Protein AF-A0A2N0S3M3-F1 (afdb_monomer)

Foldseek 3Di:
DPPLVVCQVVVPQDQAAADEDDPVCQVVVLVSCVVRLVNQCNHAEYEYHYPDQPQPSLLVRQLSSVQSPLQHQEYEAEASGCVSCVVNLLVCVPGNCLARHQEYEYELHEQVPPPCVLSSLVSRPNHAEYAYYAYHHDLNRLVSVLPRPDDYAHAYDAYEDDQDLSVLVSLLSSLQVRQCRYQYYEDEADPYPPNVSVLVSLVSNLVRHQQHQYYAYEYEHLSCLVSVLVSLLSNQVRHQYYHYAYDDQVSLLVCLQPVLQSHHQEHAEYHYEGADDQVSVVNSCVSNVSHHYNYYHYHYDPPPDDPNSPCRPVSVVVVVVVVVVVVVVVDPDDDD

Mean predicted aligned error: 8.6 Å

Nearest PDB structures (foldseek):
  9dh3-assembly1_D  TM=5.834E-01  e=1.398E-03  Homo sapiens
  8x7w-assembly1_D  TM=5.627E-01  e=2.021E-02  Escherichia coli K-12
  4peq-assembly2_D  TM=5.943E-01  e=2.372E-02  Bos taurus
  4per-assembly1_A  TM=5.823E-01  e=2.937E-02  Gallus gallus
  3tsr-assembly1_E  TM=6.458E-01  e=1.053E+00  Mus musculus

Solvent-accessible surface area (backbone atoms only — not comparable to full-atom values): 17725 Å² total; per-residue (Å²): 131,58,72,66,56,53,40,59,76,66,66,56,89,47,45,69,47,78,46,74,45,56,78,95,47,48,67,64,48,50,54,55,43,74,75,43,46,74,65,39,33,56,23,27,33,41,33,48,40,35,80,61,81,72,67,73,70,48,46,61,48,45,36,54,52,56,64,40,20,43,50,22,30,33,42,37,44,27,50,62,27,38,83,37,36,50,64,40,57,65,51,41,91,79,46,70,30,36,71,41,31,23,35,43,36,40,33,50,35,58,32,79,80,51,87,59,65,64,58,40,59,71,64,28,78,45,34,50,37,37,30,40,34,53,28,46,78,28,62,70,52,54,52,49,60,65,67,52,85,73,84,56,31,46,33,31,42,28,39,57,78,74,85,48,68,70,46,55,57,51,48,44,55,42,34,69,74,34,13,70,46,21,33,30,43,30,43,57,45,44,79,54,98,52,50,70,59,53,49,52,42,49,51,43,42,61,73,32,33,75,47,32,26,32,44,38,41,36,46,63,35,69,86,47,51,62,57,51,49,53,40,43,50,72,35,27,90,48,33,34,32,43,33,44,34,32,85,40,57,72,54,23,40,57,44,28,59,53,46,26,72,42,54,32,62,48,28,61,30,41,35,41,33,26,31,71,52,66,72,32,48,54,41,18,54,64,45,26,67,76,36,48,64,74,37,77,45,81,44,78,56,77,8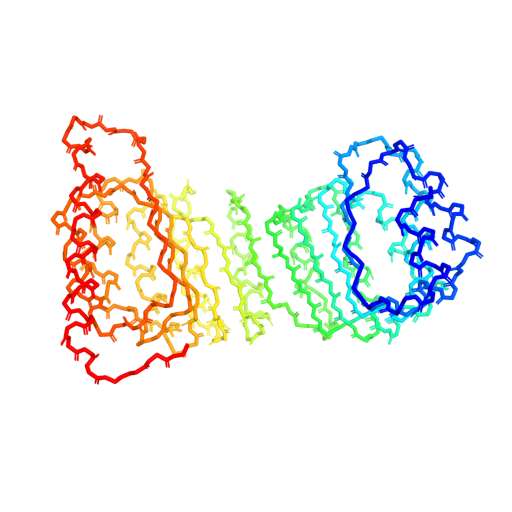1,85,73,63,84,83,58,71,63,40,61,65,53,50,53,52,49,52,51,50,53,52,52,54,49,55,70,71,46,82,78,81,91,134

InterPro domains:
  IPR032675 Leucine-rich repeat domain superfamily [G3DSA:3.80.10.10] (13-311)

pLDDT: mean 82.86, std 15.18, range [24.59, 98.56]

Sequence (336 aa):
MSLFKIFIENEVNIHTFDIQINFSYIDDMLELMLKNPDFFHNIRNLKLGCIDVLLSHAKNFAPQMINLCQNLKKISLTCNSFPIYQSSLLSIDYNHSSNTLNTIILYSLNFKVITNLDKLFKQLNVLESVHIIYCILSTDFVQKIINLIKPFKLKSIFLYRNNELQFIELLQLLLQKYGDYLENFGFEVGFSSFISEEQQLLESIIKYCKNIKFLDLTVFNSRIIYPLFNLTENLKQNLNHLSIKIFAIEFSSITLQNLGQLLPLKLEYLSLTLIIKYEDFEIFLKNSQNTYIKKLLINYTSEGQDEECRDTHDIILSYIKKIYYEKEKNQIFGYY

Organism: NCBI:txid588596

Radius of gyration: 23.39 Å; Cα contacts (8 Å, |Δi|>4): 584; chains: 1; bounding box: 61×49×62 Å

Secondary structure (DSSP, 8-state):
--HHHHHHHTT---SEEEEEE-GGGHHHHHHHHHH-HHHHHT--EEEEEESS--HHHHHHHHHHHHHH-TT--EEEEETTTHHHHHHHHHTGGG-GGGGT--EEEEES-BTTT---HHHHHHH-TT--EEEEEEEB--HHHHHHHHT--S--EEEEEEE-----HHHHHHHHHHHHHHGGG--EEEEEES-SS-HHHHHHHHHHHHHH-TT--EEEEEE--GGGHHHHHHHHHHHTTT--EEEEEE--HHHHHHHHHHHHHHS-SEESEEEEEE---HHHHHHHHHHTTT-EESSEEEEE--TT--GGGTTHHHHHHHHHHHHHHHHHHH--S---

Structure (mmCIF, N/CA/C/O backbone):
data_AF-A0A2N0S3M3-F1
#
_entry.id   AF-A0A2N0S3M3-F1
#
loop_
_atom_site.group_PDB
_atom_site.id
_atom_site.type_symbol
_atom_site.label_atom_id
_atom_site.label_alt_id
_atom_site.label_comp_id
_atom_site.label_asym_id
_atom_site.label_entity_id
_atom_site.label_seq_id
_atom_site.pdbx_PDB_ins_code
_atom_site.Cartn_x
_atom_site.Cartn_y
_atom_site.Cartn_z
_atom_site.occupancy
_atom_site.B_iso_or_equiv
_atom_site.auth_seq_id
_atom_site.auth_comp_id
_atom_site.auth_asym_id
_atom_site.auth_atom_id
_atom_site.pdbx_PDB_model_num
ATOM 1 N N . MET A 1 1 ? 5.932 -32.590 -22.890 1.00 52.31 1 MET A N 1
ATOM 2 C CA . MET A 1 1 ? 5.730 -31.254 -23.489 1.00 52.31 1 MET A CA 1
ATOM 3 C C . MET A 1 1 ? 5.644 -30.259 -22.342 1.00 52.31 1 MET A C 1
ATOM 5 O O . MET A 1 1 ? 4.849 -30.513 -21.445 1.00 52.31 1 MET A O 1
ATOM 9 N N . SER A 1 2 ? 6.471 -29.208 -22.292 1.00 73.81 2 SER A N 1
ATOM 10 C CA . SER A 1 2 ? 6.268 -28.158 -21.282 1.00 73.81 2 SER A CA 1
ATOM 11 C C . SER A 1 2 ? 4.940 -27.444 -21.563 1.00 73.81 2 SER A C 1
ATOM 13 O O . SER A 1 2 ? 4.539 -27.325 -22.721 1.00 73.81 2 SER A O 1
ATOM 15 N N . LEU A 1 3 ? 4.248 -26.977 -20.521 1.00 78.94 3 LEU A N 1
ATOM 16 C CA . LEU A 1 3 ? 2.986 -26.235 -20.659 1.00 78.94 3 LEU A CA 1
ATOM 17 C C . LEU A 1 3 ? 3.129 -25.032 -21.611 1.00 78.94 3 LEU A C 1
ATOM 19 O O . LEU A 1 3 ? 2.252 -24.764 -22.423 1.00 78.94 3 LEU A O 1
ATOM 23 N N . PHE A 1 4 ? 4.285 -24.368 -21.565 1.00 78.62 4 PHE A N 1
ATOM 24 C CA . PHE A 1 4 ? 4.652 -23.284 -22.473 1.00 78.62 4 PHE A CA 1
ATOM 25 C C . PHE A 1 4 ? 4.620 -23.683 -23.939 1.00 78.62 4 PHE A C 1
ATOM 27 O O . PHE A 1 4 ? 4.057 -22.969 -24.762 1.00 78.62 4 PHE A O 1
ATOM 34 N N . LYS A 1 5 ? 5.199 -24.840 -24.260 1.00 82.62 5 LYS A N 1
ATOM 35 C CA . LYS A 1 5 ? 5.232 -25.332 -25.630 1.00 82.62 5 LYS A CA 1
ATOM 36 C C . LYS A 1 5 ? 3.824 -25.637 -26.145 1.00 82.62 5 LYS A C 1
ATOM 38 O O . LYS A 1 5 ? 3.538 -25.312 -27.285 1.00 82.62 5 LYS A O 1
ATOM 43 N N . ILE A 1 6 ? 2.928 -26.133 -25.285 1.00 86.19 6 ILE A N 1
ATOM 44 C CA . ILE A 1 6 ? 1.508 -26.318 -25.628 1.00 86.19 6 ILE A CA 1
ATOM 45 C C . ILE A 1 6 ? 0.846 -24.970 -25.948 1.00 86.19 6 ILE A C 1
ATOM 47 O O . ILE A 1 6 ? 0.151 -24.867 -26.952 1.00 86.19 6 ILE A O 1
ATOM 51 N N . PHE A 1 7 ? 1.061 -23.925 -25.141 1.00 87.81 7 PHE A N 1
ATOM 52 C CA . PHE A 1 7 ? 0.476 -22.606 -25.423 1.00 87.81 7 PHE A CA 1
ATOM 53 C C . PHE A 1 7 ? 0.986 -21.990 -26.724 1.00 87.81 7 PHE A C 1
ATOM 55 O O . PHE A 1 7 ? 0.196 -21.404 -27.459 1.00 87.81 7 PHE A O 1
ATOM 62 N N . ILE A 1 8 ? 2.277 -22.156 -27.010 1.00 86.31 8 ILE A N 1
ATOM 63 C CA . ILE A 1 8 ? 2.897 -21.691 -28.251 1.00 86.31 8 ILE A CA 1
ATOM 64 C C . ILE A 1 8 ? 2.337 -22.467 -29.452 1.00 86.31 8 ILE A C 1
ATOM 66 O O . ILE A 1 8 ? 1.882 -21.848 -30.406 1.00 86.31 8 ILE A O 1
ATOM 70 N N . GLU A 1 9 ? 2.307 -23.803 -29.392 1.00 88.25 9 GLU A N 1
ATOM 71 C CA . GLU A 1 9 ? 1.793 -24.669 -30.469 1.00 88.25 9 GLU A CA 1
ATOM 72 C C . GLU A 1 9 ? 0.304 -24.434 -30.770 1.00 88.25 9 GLU A C 1
ATOM 74 O O . GLU A 1 9 ? -0.130 -24.640 -31.897 1.00 88.25 9 GLU A O 1
ATOM 79 N N . ASN A 1 10 ? -0.475 -24.002 -29.773 1.00 89.56 10 ASN A N 1
ATOM 80 C CA . ASN A 1 10 ? -1.897 -23.681 -29.926 1.00 89.56 10 ASN A CA 1
ATOM 81 C C . ASN A 1 10 ? -2.161 -22.184 -30.175 1.00 89.56 10 ASN A C 1
ATOM 83 O O . ASN A 1 10 ? -3.315 -21.766 -30.107 1.00 89.56 10 ASN A O 1
ATOM 87 N N . GLU A 1 11 ? -1.121 -21.373 -30.407 1.00 85.75 11 GLU A N 1
ATOM 88 C CA . GLU A 1 11 ? -1.227 -19.928 -30.677 1.00 85.75 11 GLU A CA 1
ATOM 89 C C . GLU A 1 11 ? -2.079 -19.168 -29.639 1.00 85.75 11 GLU A C 1
ATOM 91 O O . GLU A 1 11 ? -2.838 -18.247 -29.952 1.00 85.75 11 GLU A O 1
ATOM 96 N N . VAL A 1 12 ? -1.977 -19.559 -28.365 1.00 88.00 12 VAL A N 1
ATOM 97 C CA . VAL A 1 12 ? -2.790 -18.962 -27.301 1.00 88.00 12 VAL A CA 1
ATOM 98 C C . VAL A 1 12 ? -2.412 -17.494 -27.114 1.00 88.00 12 VAL A C 1
ATOM 100 O O . VAL A 1 12 ? -1.266 -17.158 -26.827 1.00 88.00 12 VAL A O 1
ATOM 103 N N . ASN A 1 13 ? -3.399 -16.603 -27.205 1.00 84.81 13 ASN A N 1
ATOM 104 C CA . ASN A 1 13 ? -3.182 -15.175 -27.001 1.00 84.81 13 ASN A CA 1
ATOM 105 C C . ASN A 1 13 ? -3.144 -14.823 -25.502 1.00 84.81 13 ASN A C 1
ATOM 107 O O . ASN A 1 13 ? -4.181 -14.769 -24.835 1.00 84.81 13 ASN A O 1
ATOM 111 N N . ILE A 1 14 ? -1.944 -14.559 -24.974 1.00 88.12 14 ILE A N 1
ATOM 112 C CA . ILE A 1 14 ? -1.721 -14.204 -23.567 1.00 88.12 14 ILE A CA 1
ATOM 113 C C . ILE A 1 14 ? -1.380 -12.716 -23.435 1.00 88.12 14 ILE A C 1
ATOM 115 O O . ILE A 1 14 ? -0.379 -12.234 -23.957 1.00 88.12 14 ILE A O 1
ATOM 119 N N . HIS A 1 15 ? -2.178 -11.985 -22.652 1.00 90.94 15 HIS A N 1
ATOM 120 C CA . HIS A 1 15 ? -1.920 -10.569 -22.350 1.00 90.94 15 HIS A CA 1
ATOM 121 C C . HIS A 1 15 ? -1.250 -10.325 -20.996 1.00 90.94 15 HIS A C 1
ATOM 123 O O . HIS A 1 15 ? -0.635 -9.273 -20.806 1.00 90.94 15 HIS A O 1
ATOM 129 N N . THR A 1 16 ? -1.369 -11.265 -20.060 1.00 91.50 16 THR A N 1
ATOM 130 C CA . THR A 1 16 ? -0.769 -11.169 -18.728 1.00 91.50 16 THR A CA 1
ATOM 131 C C . THR A 1 16 ? 0.125 -12.365 -18.494 1.00 91.50 16 THR A C 1
ATOM 133 O O . THR A 1 16 ? -0.330 -13.503 -18.565 1.00 91.50 16 THR A O 1
ATOM 136 N N . PHE A 1 17 ? 1.377 -12.085 -18.169 1.00 87.25 17 PHE A N 1
ATOM 137 C CA . PHE A 1 17 ? 2.388 -13.082 -17.912 1.00 87.25 17 PHE A CA 1
ATOM 138 C C . PHE A 1 17 ? 2.961 -12.875 -16.509 1.00 87.25 17 PHE A C 1
ATOM 140 O O . PHE A 1 17 ? 3.739 -11.952 -16.273 1.00 87.25 17 PHE A O 1
ATOM 147 N N . ASP A 1 18 ? 2.497 -13.690 -15.561 1.00 87.75 18 ASP A N 1
ATOM 148 C CA . ASP A 1 18 ? 2.965 -13.724 -14.171 1.00 87.75 18 ASP A CA 1
ATOM 149 C C . ASP A 1 18 ? 3.744 -15.018 -13.964 1.00 87.75 18 ASP A C 1
ATOM 151 O O . ASP A 1 18 ? 3.169 -16.106 -14.019 1.00 87.75 18 ASP A O 1
ATOM 155 N N . ILE A 1 19 ? 5.057 -14.901 -13.784 1.00 78.81 19 ILE A N 1
ATOM 156 C CA . ILE A 1 19 ? 5.935 -16.055 -13.646 1.00 78.81 19 ILE A CA 1
ATOM 157 C C . ILE A 1 19 ? 6.843 -15.907 -12.431 1.00 78.81 19 ILE A C 1
ATOM 159 O O . ILE A 1 19 ? 7.499 -14.884 -12.217 1.00 78.81 19 ILE A O 1
ATOM 163 N N . GLN A 1 20 ? 6.895 -16.979 -11.645 1.00 78.38 20 GLN A N 1
ATOM 164 C CA . GLN A 1 20 ? 7.936 -17.206 -10.657 1.00 78.38 20 GLN A CA 1
ATOM 165 C C . GLN A 1 20 ? 8.947 -18.179 -11.245 1.00 78.38 20 GLN A C 1
ATOM 167 O O . GLN A 1 20 ? 8.631 -19.331 -11.535 1.00 78.38 20 GLN A O 1
ATOM 172 N N . ILE A 1 21 ? 10.156 -17.686 -11.464 1.00 70.56 21 ILE A N 1
ATOM 173 C CA . ILE A 1 21 ? 11.196 -18.414 -12.170 1.00 70.56 21 ILE A CA 1
ATOM 174 C C . ILE A 1 21 ? 12.064 -19.164 -11.161 1.00 70.56 21 ILE A C 1
ATOM 176 O O . ILE A 1 21 ? 12.572 -18.581 -10.198 1.00 70.56 21 ILE A O 1
ATOM 180 N N . ASN A 1 22 ? 12.244 -20.458 -11.427 1.00 70.12 22 ASN A N 1
ATOM 181 C CA . ASN A 1 22 ? 13.250 -21.313 -10.808 1.00 70.12 22 ASN A CA 1
ATOM 182 C C . ASN A 1 22 ? 14.417 -21.493 -11.799 1.00 70.12 22 ASN A C 1
ATOM 184 O O . ASN A 1 22 ? 14.177 -21.732 -12.983 1.00 70.12 22 ASN A O 1
ATOM 188 N N . PHE A 1 23 ? 15.666 -21.388 -11.329 1.00 67.50 23 PHE A N 1
ATOM 189 C CA . PHE A 1 23 ? 16.865 -21.450 -12.182 1.00 67.50 23 PHE A CA 1
ATOM 190 C C . PHE A 1 23 ? 16.980 -22.711 -13.023 1.00 67.50 23 PHE A C 1
ATOM 192 O O . PHE A 1 23 ? 17.512 -22.640 -14.126 1.00 67.50 23 PHE A O 1
ATOM 199 N N . SER A 1 24 ? 16.468 -23.836 -12.525 1.00 70.75 24 SER A N 1
ATOM 200 C CA . SER A 1 24 ? 16.567 -25.130 -13.209 1.00 70.75 24 SER A CA 1
ATOM 201 C C . SER A 1 24 ? 15.966 -25.146 -14.620 1.00 70.75 24 SER A C 1
ATOM 203 O O . SER A 1 24 ? 16.325 -26.019 -15.398 1.00 70.75 24 SER A O 1
ATOM 205 N N . TYR A 1 25 ? 15.114 -24.174 -14.969 1.00 72.69 25 TYR A N 1
ATOM 206 C CA . TYR A 1 25 ? 14.438 -24.104 -16.270 1.00 72.69 25 TYR A CA 1
ATOM 207 C C . TYR A 1 25 ? 14.647 -22.772 -17.008 1.00 72.69 25 TYR A C 1
ATOM 209 O O . TYR A 1 25 ? 13.950 -22.501 -17.983 1.00 72.69 25 TYR A O 1
ATOM 217 N N . ILE A 1 26 ? 15.562 -21.910 -16.544 1.00 74.81 26 ILE A N 1
ATOM 218 C CA . ILE A 1 26 ? 15.779 -20.577 -17.138 1.00 74.81 26 ILE A CA 1
ATOM 219 C C . ILE A 1 26 ? 16.272 -20.672 -18.580 1.00 74.81 26 ILE A C 1
ATOM 221 O O . ILE A 1 26 ? 15.737 -19.978 -19.443 1.00 74.81 26 ILE A O 1
ATOM 225 N N . ASP A 1 27 ? 17.260 -21.528 -18.838 1.00 77.00 27 ASP A N 1
ATOM 226 C CA . ASP A 1 27 ? 17.885 -21.637 -20.158 1.00 77.00 27 ASP A CA 1
ATOM 227 C C . ASP A 1 27 ? 16.916 -22.252 -21.179 1.00 77.00 27 ASP A C 1
ATOM 229 O O . ASP A 1 27 ? 16.720 -21.684 -22.253 1.00 77.00 27 ASP A O 1
ATOM 233 N N . ASP A 1 28 ? 16.207 -23.324 -20.803 1.00 79.75 28 ASP A N 1
ATOM 234 C CA . ASP A 1 28 ? 15.148 -23.927 -21.627 1.00 79.75 28 ASP A CA 1
ATOM 235 C C . ASP A 1 28 ? 14.049 -22.914 -21.965 1.00 79.75 28 ASP A C 1
ATOM 237 O O . ASP A 1 28 ? 13.519 -22.878 -23.079 1.00 79.75 28 ASP A O 1
ATOM 241 N N . MET A 1 29 ? 13.683 -22.079 -20.989 1.00 80.44 29 MET A N 1
ATOM 242 C CA . MET A 1 29 ? 12.641 -21.086 -21.182 1.00 80.44 29 MET A CA 1
ATOM 243 C C . MET A 1 29 ? 13.117 -19.947 -22.086 1.00 80.44 29 MET A C 1
ATOM 245 O O . MET A 1 29 ? 12.376 -19.566 -22.987 1.00 80.44 29 MET A O 1
ATOM 249 N N . LEU A 1 30 ? 14.365 -19.481 -21.949 1.00 79.56 30 LEU A N 1
ATOM 250 C CA . LEU A 1 30 ? 14.955 -18.531 -22.903 1.00 79.56 30 LEU A CA 1
A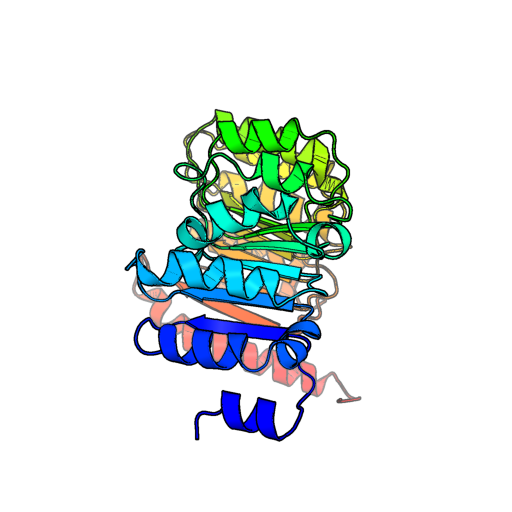TOM 251 C C . LEU A 1 30 ? 14.998 -19.090 -24.310 1.00 79.56 30 LEU A C 1
ATOM 253 O O . LEU A 1 30 ? 14.638 -18.393 -25.252 1.00 79.56 30 LEU A O 1
ATOM 257 N N . GLU A 1 31 ? 15.417 -20.342 -24.464 1.00 84.94 31 GLU A N 1
ATOM 258 C CA . GLU A 1 31 ? 15.483 -20.973 -25.773 1.00 84.94 31 GLU A CA 1
ATOM 259 C C . GLU A 1 31 ? 14.091 -21.039 -26.419 1.00 84.94 31 GLU A C 1
ATOM 261 O O . GLU A 1 31 ? 13.926 -20.679 -27.587 1.00 84.94 31 GLU A O 1
ATOM 266 N N . LEU A 1 32 ? 13.068 -21.429 -25.651 1.00 85.38 32 LEU A N 1
ATOM 267 C CA . LEU A 1 32 ? 11.675 -21.427 -26.105 1.00 85.38 32 LEU A CA 1
ATOM 268 C C . LEU A 1 32 ? 11.192 -20.023 -26.476 1.00 85.38 32 LEU A C 1
ATOM 270 O O . LEU A 1 32 ? 10.503 -19.864 -27.484 1.00 85.38 32 LEU A O 1
ATOM 274 N N . MET A 1 33 ? 11.556 -19.016 -25.688 1.00 83.31 33 MET A N 1
ATOM 275 C CA . MET A 1 33 ? 11.188 -17.628 -25.930 1.00 83.31 33 MET A CA 1
ATOM 276 C C . MET A 1 33 ? 11.801 -17.066 -27.206 1.00 83.31 33 MET A C 1
ATOM 278 O O . MET A 1 33 ? 11.097 -16.494 -28.034 1.00 83.31 33 MET A O 1
ATOM 282 N N . LEU A 1 34 ? 13.108 -17.259 -27.376 1.00 85.06 34 LEU A N 1
ATOM 283 C CA . LEU A 1 34 ? 13.851 -16.778 -28.537 1.00 85.06 34 LEU A CA 1
ATOM 284 C C . LEU A 1 34 ? 13.411 -17.480 -29.826 1.00 85.06 34 LEU A C 1
ATOM 286 O O . LEU A 1 34 ? 13.448 -16.869 -30.890 1.00 85.06 34 LEU A O 1
ATOM 290 N N . LYS A 1 35 ? 12.962 -18.740 -29.739 1.00 89.00 35 LYS A N 1
ATOM 291 C CA . LYS A 1 35 ? 12.389 -19.477 -30.876 1.00 89.00 35 LYS A CA 1
ATOM 292 C C . LYS A 1 35 ? 10.993 -18.998 -31.278 1.00 89.00 35 LYS A C 1
ATOM 294 O O . LYS A 1 35 ? 10.598 -19.246 -32.411 1.00 89.00 35 LYS A O 1
ATOM 299 N N . ASN A 1 36 ? 10.250 -18.348 -30.379 1.00 87.88 36 ASN A N 1
ATOM 300 C CA . ASN A 1 36 ? 8.840 -18.001 -30.590 1.00 87.88 36 ASN A CA 1
ATOM 301 C C . ASN A 1 36 ? 8.530 -16.546 -30.180 1.00 87.88 36 ASN A C 1
ATOM 303 O O . ASN A 1 36 ? 7.646 -16.326 -29.350 1.00 87.88 36 ASN A O 1
ATOM 307 N N . PRO A 1 37 ? 9.232 -15.536 -30.729 1.00 86.88 37 PRO A N 1
ATOM 308 C CA . PRO A 1 37 ? 9.126 -14.147 -30.274 1.00 86.88 37 PRO A CA 1
ATOM 309 C C . PRO A 1 37 ? 7.712 -13.563 -30.418 1.00 86.88 37 PRO A C 1
ATOM 311 O O . PRO A 1 37 ? 7.249 -12.844 -29.531 1.00 86.88 37 PRO A O 1
ATOM 314 N N . ASP A 1 38 ? 6.987 -13.942 -31.474 1.00 86.19 38 ASP A N 1
ATOM 315 C CA . ASP A 1 38 ? 5.636 -13.444 -31.762 1.00 86.19 38 ASP A CA 1
ATOM 316 C C . ASP A 1 38 ? 4.618 -13.774 -30.671 1.00 86.19 38 ASP A C 1
ATOM 318 O O . ASP A 1 38 ? 3.717 -12.979 -30.392 1.00 86.19 38 ASP A O 1
ATOM 322 N N . PHE A 1 39 ? 4.809 -14.900 -29.981 1.00 86.75 39 PHE A N 1
ATOM 323 C CA . PHE A 1 39 ? 3.990 -15.268 -28.832 1.00 86.75 39 PHE A CA 1
ATOM 324 C C . PHE A 1 39 ? 4.105 -14.232 -27.700 1.00 86.75 39 PHE A C 1
ATOM 326 O O . PHE A 1 39 ? 3.112 -13.878 -27.063 1.00 86.75 39 PHE A O 1
ATOM 333 N N . PHE A 1 40 ? 5.308 -13.694 -27.471 1.00 85.31 40 PHE A N 1
ATOM 334 C CA . PHE A 1 40 ? 5.592 -12.760 -26.377 1.00 85.31 40 PHE A CA 1
ATOM 335 C C . PHE A 1 40 ? 5.289 -11.299 -26.740 1.00 85.31 40 PHE A C 1
ATOM 337 O O . PHE A 1 40 ? 5.026 -10.496 -25.841 1.00 85.31 40 PHE A O 1
ATOM 344 N N . HIS A 1 41 ? 5.216 -10.952 -28.032 1.00 86.38 41 HIS A N 1
ATOM 345 C CA . HIS A 1 41 ? 4.854 -9.602 -28.489 1.00 86.38 41 HIS A CA 1
ATOM 346 C C . HIS A 1 41 ? 3.480 -9.141 -27.970 1.00 86.38 41 HIS A C 1
ATOM 348 O O . HIS A 1 41 ? 3.274 -7.946 -27.746 1.00 86.38 41 HIS A O 1
ATOM 354 N N . ASN A 1 42 ? 2.538 -10.064 -27.747 1.00 85.31 42 ASN A N 1
ATOM 355 C CA . ASN A 1 42 ? 1.177 -9.757 -27.287 1.00 85.31 42 ASN A CA 1
ATOM 356 C C . ASN A 1 42 ? 1.052 -9.528 -25.771 1.00 85.31 42 ASN A C 1
ATOM 358 O O . ASN A 1 42 ? -0.011 -9.092 -25.298 1.00 85.31 42 ASN A O 1
ATOM 362 N N . ILE A 1 43 ? 2.124 -9.772 -25.011 1.00 89.25 43 ILE A N 1
ATOM 363 C CA . ILE A 1 43 ? 2.143 -9.580 -23.562 1.00 89.25 43 ILE A CA 1
ATOM 364 C C . ILE A 1 43 ? 2.112 -8.085 -23.248 1.00 89.25 43 ILE A C 1
ATOM 366 O O . ILE A 1 43 ? 2.963 -7.302 -23.667 1.00 89.25 43 ILE A O 1
ATOM 370 N N . ARG A 1 44 ? 1.114 -7.692 -22.454 1.00 91.19 44 ARG A N 1
ATOM 371 C CA . ARG A 1 44 ? 0.895 -6.308 -22.013 1.00 91.19 44 ARG A CA 1
ATOM 372 C C . ARG A 1 44 ? 1.207 -6.117 -20.537 1.00 91.19 44 ARG A C 1
ATOM 374 O O . ARG A 1 44 ? 1.592 -5.020 -20.145 1.00 91.19 44 ARG A O 1
ATOM 381 N N . ASN A 1 45 ? 1.043 -7.157 -19.725 1.00 92.56 45 ASN A N 1
ATOM 382 C CA . ASN A 1 45 ? 1.322 -7.128 -18.296 1.00 92.56 45 ASN A CA 1
ATOM 383 C C . ASN A 1 45 ? 2.354 -8.201 -17.966 1.00 92.56 45 ASN A C 1
ATOM 385 O O . ASN A 1 45 ? 2.100 -9.379 -18.199 1.00 92.56 45 ASN A O 1
ATOM 389 N N . LEU A 1 46 ? 3.476 -7.799 -17.384 1.00 88.06 46 LEU A N 1
ATOM 390 C CA . LEU A 1 46 ? 4.562 -8.699 -17.021 1.00 88.06 46 LEU A CA 1
ATOM 391 C C . LEU A 1 46 ? 4.824 -8.611 -15.520 1.00 88.06 46 LEU A C 1
ATOM 393 O O . LEU A 1 46 ? 5.118 -7.538 -14.991 1.00 88.06 46 LEU A O 1
ATOM 397 N N . LYS A 1 47 ? 4.724 -9.736 -14.819 1.00 87.62 47 LYS A N 1
ATOM 398 C CA . LYS A 1 47 ? 5.133 -9.860 -13.422 1.00 87.62 47 LYS A CA 1
ATOM 399 C C . LYS A 1 47 ? 6.196 -10.939 -13.325 1.00 87.62 47 LYS A C 1
ATOM 401 O O . LYS A 1 47 ? 5.976 -12.076 -13.725 1.00 87.62 47 LYS A O 1
ATOM 406 N N . LEU A 1 48 ? 7.353 -10.542 -12.808 1.00 75.56 48 LEU A N 1
ATOM 407 C CA . LEU A 1 48 ? 8.523 -11.403 -12.728 1.00 75.56 48 LEU A CA 1
ATOM 408 C C . LEU A 1 48 ? 8.949 -11.558 -11.270 1.00 75.56 48 LEU A C 1
ATOM 410 O O . LEU A 1 48 ? 9.326 -10.591 -10.599 1.00 75.56 48 LEU A O 1
ATOM 414 N N . GLY A 1 49 ? 8.884 -12.794 -10.789 1.00 73.94 49 GLY A N 1
ATOM 415 C CA . GLY A 1 49 ? 9.468 -13.234 -9.530 1.00 73.94 49 GLY A CA 1
ATOM 416 C C . GLY A 1 49 ? 10.654 -14.156 -9.787 1.00 73.94 49 GLY A C 1
ATOM 417 O O . GLY A 1 49 ? 10.613 -14.979 -10.695 1.00 73.94 49 GLY A O 1
ATOM 418 N N . CYS A 1 50 ? 11.702 -14.037 -8.978 1.00 68.75 50 CYS A N 1
ATOM 419 C CA . CYS A 1 50 ? 12.804 -15.000 -8.943 1.00 68.75 50 CYS A CA 1
ATOM 420 C C . CYS A 1 50 ? 12.828 -15.622 -7.547 1.00 68.75 50 CYS A C 1
ATOM 422 O O . CYS A 1 50 ? 12.722 -14.892 -6.563 1.00 68.75 50 CYS A O 1
ATOM 424 N N . ILE A 1 51 ? 12.892 -16.945 -7.433 1.00 64.56 51 ILE A N 1
ATOM 425 C CA . ILE A 1 51 ? 12.833 -17.601 -6.113 1.00 64.56 51 ILE A CA 1
ATOM 426 C C . ILE A 1 51 ? 14.225 -17.662 -5.460 1.00 64.56 51 ILE A C 1
ATOM 428 O O . ILE A 1 51 ? 14.324 -17.555 -4.244 1.00 64.56 51 ILE A O 1
ATOM 432 N N . ASP A 1 52 ? 15.293 -17.690 -6.257 1.00 61.84 52 ASP A N 1
ATOM 433 C CA . ASP A 1 52 ? 16.668 -17.887 -5.789 1.00 61.84 52 ASP A CA 1
ATOM 434 C C . ASP A 1 52 ? 17.597 -16.708 -6.170 1.00 61.84 52 ASP A C 1
ATOM 436 O O . ASP A 1 52 ? 17.311 -15.926 -7.081 1.00 61.84 52 ASP A O 1
ATOM 440 N N . VAL A 1 53 ? 18.744 -16.586 -5.490 1.00 54.84 53 VAL A N 1
ATOM 441 C CA . VAL A 1 53 ? 19.670 -15.427 -5.562 1.00 54.84 53 VAL A CA 1
ATOM 442 C C . VAL A 1 53 ? 20.857 -15.652 -6.524 1.00 54.84 53 VAL A C 1
ATOM 444 O O . VAL A 1 53 ? 21.769 -14.830 -6.596 1.00 54.84 53 VAL A O 1
ATOM 447 N N . LEU A 1 54 ? 20.892 -16.746 -7.298 1.00 56.56 54 LEU A N 1
ATOM 448 C CA . LEU A 1 54 ? 22.029 -17.044 -8.187 1.00 56.56 54 LEU A CA 1
ATOM 449 C C . LEU A 1 54 ? 22.065 -16.121 -9.424 1.00 56.56 54 LEU A C 1
ATOM 451 O O . LEU A 1 54 ? 21.603 -16.421 -10.516 1.00 56.56 54 LEU A O 1
ATOM 455 N N . LEU A 1 55 ? 22.676 -14.956 -9.223 1.00 58.25 55 LEU A N 1
ATOM 456 C CA . LEU A 1 55 ? 22.728 -13.788 -10.105 1.00 58.25 55 LEU A CA 1
ATOM 457 C C . LEU A 1 55 ? 23.359 -13.990 -11.497 1.00 58.25 55 LEU A C 1
ATOM 459 O O . LEU A 1 55 ? 23.319 -13.049 -12.283 1.00 58.25 55 LEU A O 1
ATOM 463 N N . SER A 1 56 ? 23.992 -15.118 -11.830 1.00 60.72 56 SER A N 1
ATOM 464 C CA . SER A 1 56 ? 24.756 -15.230 -13.087 1.00 60.72 56 SER A CA 1
ATOM 465 C C . SER A 1 56 ? 23.876 -15.475 -14.318 1.00 60.72 56 SER A C 1
ATOM 467 O O . SER A 1 56 ? 23.985 -14.722 -15.282 1.00 60.72 56 SER A O 1
ATOM 469 N N . HIS A 1 57 ? 22.978 -16.465 -14.286 1.00 58.28 57 HIS A N 1
ATOM 470 C CA . HIS A 1 57 ? 22.169 -16.853 -15.457 1.00 58.28 57 HIS A CA 1
ATOM 471 C C . HIS A 1 57 ? 20.975 -15.919 -15.690 1.00 58.28 57 HIS A C 1
ATOM 473 O O . HIS A 1 57 ? 20.660 -15.552 -16.823 1.00 58.28 57 HIS A O 1
ATOM 479 N N . ALA A 1 58 ? 20.352 -15.432 -14.614 1.00 61.28 58 ALA A N 1
ATOM 480 C CA . ALA A 1 58 ? 19.187 -14.562 -14.732 1.00 61.28 58 ALA A CA 1
ATOM 481 C C . ALA A 1 58 ? 19.518 -13.177 -15.327 1.00 61.28 58 ALA A C 1
ATOM 483 O O . ALA A 1 58 ? 18.639 -12.539 -15.909 1.00 61.28 58 ALA A O 1
ATOM 484 N N . LYS A 1 59 ? 20.780 -12.717 -15.238 1.00 64.19 59 LYS A N 1
ATOM 485 C CA . LYS A 1 59 ? 21.226 -11.416 -15.783 1.00 64.19 59 LYS A CA 1
ATOM 486 C C . LYS A 1 59 ? 20.959 -11.261 -17.278 1.00 64.19 59 LYS A C 1
ATOM 488 O O . LYS A 1 59 ? 20.691 -10.149 -17.718 1.00 64.19 59 LYS A O 1
ATOM 493 N N . ASN A 1 60 ? 21.007 -12.355 -18.035 1.00 67.56 60 ASN A N 1
ATOM 494 C CA . ASN A 1 60 ? 20.713 -12.343 -19.469 1.00 67.56 60 ASN A CA 1
ATOM 495 C C . ASN A 1 60 ? 19.227 -12.593 -19.753 1.00 67.56 60 ASN A C 1
ATOM 497 O O . ASN A 1 60 ? 18.694 -12.077 -20.732 1.00 67.56 60 ASN A O 1
ATOM 501 N N . PHE A 1 61 ? 18.552 -13.326 -18.867 1.00 74.12 61 PHE A N 1
ATOM 502 C CA . PHE A 1 61 ? 17.145 -13.691 -18.991 1.00 74.12 61 PHE A CA 1
ATOM 503 C C . PHE A 1 61 ? 16.210 -12.473 -18.996 1.00 74.12 61 PHE A C 1
ATOM 505 O O . PHE A 1 61 ? 15.421 -12.250 -19.914 1.00 74.12 61 PHE A O 1
ATOM 512 N N . ALA A 1 62 ? 16.325 -11.662 -17.947 1.00 73.56 62 ALA A N 1
ATOM 513 C CA . ALA A 1 62 ? 15.493 -10.495 -17.698 1.00 73.56 62 ALA A CA 1
ATOM 514 C C . ALA A 1 62 ? 15.447 -9.480 -18.860 1.00 73.56 62 ALA A C 1
ATOM 516 O O . ALA A 1 62 ? 14.341 -9.124 -19.282 1.00 73.56 62 ALA A O 1
ATOM 517 N N . PRO A 1 63 ? 16.594 -9.016 -19.404 1.00 74.50 63 PRO A N 1
ATOM 518 C CA . PRO A 1 63 ? 16.578 -8.099 -20.537 1.00 74.50 63 PRO A CA 1
ATOM 519 C C . PRO A 1 63 ? 15.926 -8.724 -21.766 1.00 74.50 63 PRO A C 1
ATOM 521 O O . PRO A 1 63 ? 15.093 -8.079 -22.391 1.00 74.50 63 PRO A O 1
ATOM 524 N N . GLN A 1 64 ? 16.237 -9.983 -22.088 1.00 77.31 64 GLN A N 1
ATOM 525 C CA . GLN A 1 64 ? 15.659 -10.651 -23.258 1.00 77.31 64 GLN A CA 1
ATOM 526 C C . GLN A 1 64 ? 14.134 -10.746 -23.156 1.00 77.31 64 GLN A C 1
ATOM 528 O O . GLN A 1 64 ? 13.430 -10.448 -24.117 1.00 77.31 64 GLN A O 1
ATOM 533 N N . MET A 1 65 ? 13.613 -11.063 -21.971 1.00 78.25 65 MET A N 1
ATOM 534 C CA . MET A 1 65 ? 12.173 -11.094 -21.726 1.00 78.25 65 MET A CA 1
ATOM 535 C C . MET A 1 65 ? 11.488 -9.751 -21.903 1.00 78.25 65 MET A C 1
ATOM 537 O O . MET A 1 65 ? 10.446 -9.678 -22.553 1.00 78.25 65 MET A O 1
ATOM 541 N N . ILE A 1 66 ? 12.057 -8.694 -21.325 1.00 78.12 66 ILE A N 1
ATOM 542 C CA . ILE A 1 66 ? 11.496 -7.348 -21.459 1.00 78.12 66 ILE A CA 1
ATOM 543 C C . ILE A 1 66 ? 11.531 -6.915 -22.930 1.00 78.12 66 ILE A C 1
ATOM 545 O O . ILE A 1 66 ? 10.539 -6.382 -23.417 1.00 78.12 66 ILE A O 1
ATOM 549 N N . ASN A 1 67 ? 12.619 -7.211 -23.648 1.00 78.69 67 ASN A N 1
ATOM 550 C CA . ASN A 1 67 ? 12.778 -6.871 -25.064 1.00 78.69 67 ASN A CA 1
ATOM 551 C C . ASN A 1 67 ? 11.759 -7.594 -25.957 1.00 78.69 67 ASN A C 1
ATOM 553 O O . ASN A 1 67 ? 11.245 -7.005 -26.906 1.00 78.69 67 ASN A O 1
ATOM 557 N N . LEU A 1 68 ? 11.450 -8.855 -25.649 1.00 82.31 68 LEU A N 1
ATOM 558 C CA . LEU A 1 68 ? 10.451 -9.638 -26.379 1.00 82.31 68 LEU A CA 1
ATOM 559 C C . LEU A 1 68 ? 9.017 -9.157 -26.110 1.00 82.31 68 LEU A C 1
ATOM 561 O O . LEU A 1 68 ? 8.142 -9.330 -26.949 1.00 82.31 68 LEU A O 1
ATOM 565 N N . CYS A 1 69 ? 8.754 -8.494 -24.984 1.00 84.88 69 CYS A N 1
ATOM 566 C CA . CYS A 1 69 ? 7.440 -7.921 -24.687 1.00 84.88 69 CYS A CA 1
ATOM 567 C C . CYS A 1 69 ? 7.286 -6.519 -25.317 1.00 84.88 69 CYS A C 1
ATOM 569 O O . CYS A 1 69 ? 7.223 -5.504 -24.619 1.00 84.88 69 CYS A O 1
ATOM 571 N N . GLN A 1 70 ? 7.212 -6.433 -26.648 1.00 81.12 70 GLN A N 1
ATOM 572 C CA . GLN A 1 70 ? 7.173 -5.145 -27.362 1.00 81.12 70 GLN A CA 1
ATOM 573 C C . GLN A 1 70 ? 5.960 -4.266 -27.005 1.00 81.12 70 GLN A C 1
ATOM 575 O O . GLN A 1 70 ? 6.086 -3.046 -26.949 1.00 81.12 70 GLN A O 1
ATOM 580 N N . ASN A 1 71 ? 4.802 -4.868 -26.708 1.00 86.19 71 ASN A N 1
ATOM 581 C CA . ASN A 1 71 ? 3.572 -4.150 -26.348 1.00 86.19 71 ASN A CA 1
ATOM 582 C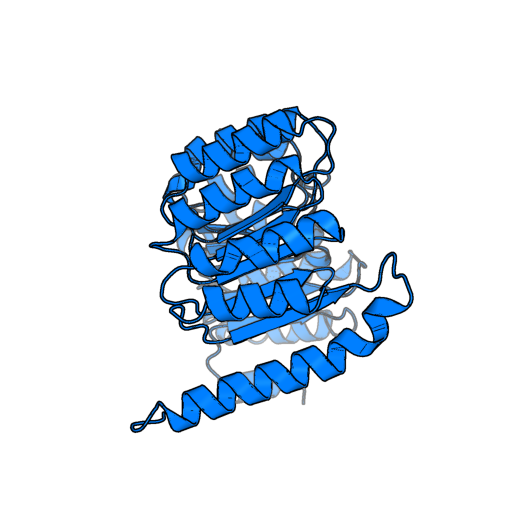 C . ASN A 1 71 ? 3.369 -4.004 -24.831 1.00 86.19 71 ASN A C 1
ATOM 584 O O . ASN A 1 71 ? 2.235 -3.832 -24.362 1.00 86.19 71 ASN A O 1
ATOM 588 N N . LEU A 1 72 ? 4.448 -4.095 -24.049 1.00 88.81 72 LEU A N 1
ATOM 589 C CA . LEU A 1 72 ? 4.378 -4.069 -22.596 1.00 88.81 72 LEU A CA 1
ATOM 590 C C . LEU A 1 72 ? 3.821 -2.733 -22.094 1.00 88.81 72 LEU A C 1
ATOM 592 O O . LEU A 1 72 ? 4.398 -1.677 -22.342 1.00 88.81 72 LEU A O 1
ATOM 596 N N . LYS A 1 73 ? 2.717 -2.787 -21.348 1.00 92.44 73 LYS A N 1
ATOM 597 C CA . LYS A 1 73 ? 2.068 -1.628 -20.717 1.00 92.44 73 LYS A CA 1
ATOM 598 C C . LYS A 1 73 ? 2.314 -1.557 -19.219 1.00 92.44 73 LYS A C 1
ATOM 600 O O . LYS A 1 73 ? 2.388 -0.467 -18.660 1.00 92.44 73 LYS A O 1
ATOM 605 N N . LYS A 1 74 ? 2.464 -2.709 -18.567 1.00 93.19 74 LYS A N 1
ATOM 606 C CA . LYS A 1 74 ? 2.628 -2.812 -17.119 1.00 93.19 74 LYS A CA 1
ATOM 607 C C . LYS A 1 74 ? 3.720 -3.802 -16.755 1.00 93.19 74 LYS A C 1
ATOM 609 O O . LYS A 1 74 ? 3.697 -4.934 -17.232 1.00 93.19 74 LYS A O 1
ATOM 614 N N . ILE A 1 75 ? 4.596 -3.413 -15.833 1.00 89.06 75 ILE A N 1
ATOM 615 C CA . ILE A 1 75 ? 5.598 -4.309 -15.253 1.00 89.06 75 ILE A CA 1
ATOM 616 C C . ILE A 1 75 ? 5.530 -4.320 -13.724 1.00 89.06 75 ILE A C 1
ATOM 618 O O . ILE A 1 75 ? 5.305 -3.285 -13.097 1.00 89.06 75 ILE A O 1
ATOM 622 N N . SER A 1 76 ? 5.726 -5.492 -13.123 1.00 89.31 76 SER A N 1
ATOM 623 C CA . SER A 1 76 ? 5.857 -5.678 -11.678 1.00 89.31 76 SER A CA 1
ATOM 624 C C . SER A 1 76 ? 7.214 -6.288 -11.345 1.00 89.31 76 SER A C 1
ATOM 626 O O . SER A 1 76 ? 7.535 -7.384 -11.807 1.00 89.31 76 SER A O 1
ATOM 628 N N . LEU A 1 77 ? 7.980 -5.586 -10.511 1.00 82.56 77 LEU A N 1
ATOM 629 C CA . LEU A 1 77 ? 9.351 -5.913 -10.120 1.00 82.56 77 LEU A CA 1
ATOM 630 C C . LEU A 1 77 ? 9.388 -6.289 -8.638 1.00 82.56 77 LEU A C 1
ATOM 632 O O . LEU A 1 77 ? 8.855 -5.551 -7.811 1.00 82.56 77 LEU A O 1
ATOM 636 N N . THR A 1 78 ? 10.014 -7.417 -8.300 1.00 80.44 78 THR A N 1
ATOM 637 C CA . THR A 1 78 ? 10.008 -7.983 -6.938 1.00 80.44 78 THR A CA 1
ATOM 638 C C . THR A 1 78 ? 11.423 -8.112 -6.350 1.00 80.44 78 THR A C 1
ATOM 640 O O . THR A 1 78 ? 12.410 -8.036 -7.081 1.00 80.44 78 THR A O 1
ATOM 643 N N . CYS A 1 79 ? 11.546 -8.283 -5.026 1.00 69.69 79 CYS A N 1
ATOM 644 C CA . CYS A 1 79 ? 12.810 -8.202 -4.267 1.00 69.69 79 CYS A CA 1
ATOM 645 C C . CYS A 1 79 ? 13.974 -9.021 -4.843 1.00 69.69 79 CYS A C 1
ATOM 647 O O . CYS A 1 79 ? 15.039 -8.479 -5.126 1.00 69.69 79 CYS A O 1
ATOM 649 N N . ASN A 1 80 ? 13.749 -10.313 -5.065 1.00 64.06 80 ASN A N 1
ATOM 650 C CA . ASN A 1 80 ? 14.757 -11.260 -5.545 1.00 64.06 80 ASN A CA 1
ATOM 651 C C . ASN A 1 80 ? 15.086 -11.045 -7.017 1.00 64.06 80 ASN A C 1
ATOM 653 O O . ASN A 1 80 ? 16.091 -11.517 -7.537 1.00 64.06 80 ASN A O 1
ATOM 657 N N . SER A 1 81 ? 14.184 -10.358 -7.702 1.00 60.53 81 SER A N 1
ATOM 658 C CA . SER A 1 81 ? 14.238 -10.151 -9.120 1.00 60.53 81 SER A CA 1
ATOM 659 C C . SER A 1 81 ? 15.083 -8.897 -9.400 1.00 60.53 81 SER A C 1
ATOM 661 O O . SER A 1 81 ? 15.974 -8.922 -10.239 1.00 60.53 81 SER A O 1
ATOM 663 N N . PHE A 1 82 ? 14.893 -7.804 -8.662 1.00 61.97 82 PHE A N 1
ATOM 664 C CA . PHE A 1 82 ? 15.338 -6.466 -9.066 1.00 61.97 82 PHE A CA 1
ATOM 665 C C . PHE A 1 82 ? 16.815 -6.274 -9.477 1.00 61.97 82 PHE A C 1
ATOM 667 O O . PHE A 1 82 ? 17.020 -5.667 -10.531 1.00 61.97 82 PHE A O 1
ATOM 674 N N . PRO A 1 83 ? 17.847 -6.758 -8.750 1.00 60.47 83 PRO A N 1
ATOM 675 C CA . PRO A 1 83 ? 19.248 -6.569 -9.162 1.00 60.47 83 PRO A CA 1
ATOM 676 C C . PRO A 1 83 ? 19.556 -7.142 -10.552 1.00 60.47 83 PRO A C 1
ATOM 678 O O . PRO A 1 83 ? 20.471 -6.683 -11.231 1.00 60.47 83 PRO A O 1
ATOM 681 N N . ILE A 1 84 ? 18.766 -8.128 -10.978 1.00 60.16 84 ILE A N 1
ATOM 682 C CA . ILE A 1 84 ? 18.839 -8.764 -12.290 1.00 60.16 84 ILE A CA 1
ATOM 683 C C . ILE A 1 84 ? 18.231 -7.850 -13.370 1.00 60.16 84 ILE A C 1
ATOM 685 O O . ILE A 1 84 ? 18.765 -7.767 -14.470 1.00 60.16 84 ILE A O 1
ATOM 689 N N . TYR A 1 85 ? 17.148 -7.129 -13.053 1.00 60.53 85 TYR A N 1
ATOM 690 C CA . TYR A 1 85 ? 16.438 -6.249 -13.998 1.00 60.53 85 TYR A CA 1
ATOM 691 C C . TYR A 1 85 ? 17.001 -4.835 -14.052 1.00 60.53 85 TYR A C 1
ATOM 693 O O . TYR A 1 85 ? 16.704 -4.102 -14.993 1.00 60.53 85 TYR A O 1
ATOM 701 N N . GLN A 1 86 ? 17.763 -4.413 -13.040 1.00 63.66 86 GLN A N 1
ATOM 702 C CA . GLN A 1 86 ? 18.193 -3.025 -12.915 1.00 63.66 86 GLN A CA 1
ATOM 703 C C . GLN A 1 86 ? 18.982 -2.565 -14.144 1.00 63.66 86 GLN A C 1
ATOM 705 O O . GLN A 1 86 ? 18.693 -1.498 -14.677 1.00 63.66 86 GLN A O 1
ATOM 710 N N . SER A 1 87 ? 19.944 -3.359 -14.619 1.00 63.62 87 SER A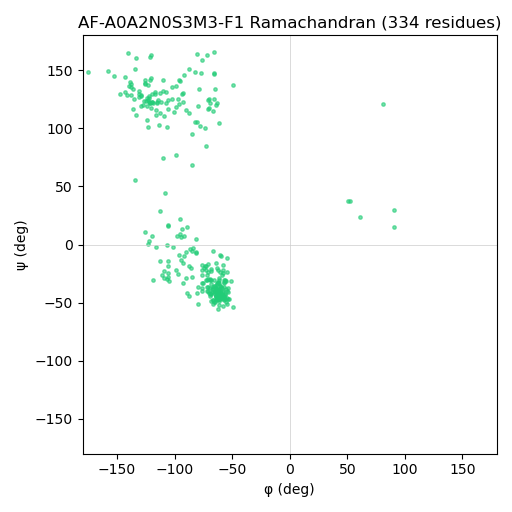 N 1
ATOM 711 C CA . SER A 1 87 ? 20.716 -3.033 -15.824 1.00 63.62 87 SER A CA 1
ATOM 712 C C . SER A 1 87 ? 19.836 -2.992 -17.075 1.00 63.62 87 SER A C 1
ATOM 714 O O . SER A 1 87 ? 19.984 -2.084 -17.884 1.00 63.62 87 SER A O 1
ATOM 716 N N . SER A 1 88 ? 18.886 -3.919 -17.197 1.00 60.94 88 SER A N 1
ATOM 717 C CA . SER A 1 88 ? 17.992 -4.072 -18.354 1.00 60.94 88 SER A CA 1
ATOM 718 C C . SER A 1 88 ? 16.947 -2.971 -18.483 1.00 60.94 88 SER A C 1
ATOM 720 O O . SER A 1 88 ? 16.642 -2.509 -19.577 1.00 60.94 88 SER A O 1
ATOM 722 N N . LEU A 1 89 ? 16.384 -2.543 -17.354 1.00 63.03 89 LEU A N 1
ATOM 723 C CA . LEU A 1 89 ? 15.437 -1.435 -17.313 1.00 63.03 89 LEU A CA 1
ATOM 724 C C . LEU A 1 89 ? 16.155 -0.111 -17.582 1.00 63.03 89 LEU A C 1
ATOM 726 O O . LEU A 1 89 ? 15.620 0.757 -18.256 1.00 63.03 89 LEU A O 1
ATOM 730 N N . LEU A 1 90 ? 17.388 0.044 -17.097 1.00 58.91 90 LEU A N 1
ATOM 731 C CA . LEU A 1 90 ? 18.197 1.231 -17.379 1.00 58.91 90 LEU A CA 1
ATOM 732 C C . LEU A 1 90 ? 18.743 1.258 -18.817 1.00 58.91 90 LEU A C 1
ATOM 734 O O . LEU A 1 90 ? 19.096 2.331 -19.294 1.00 58.91 90 LEU A O 1
ATOM 738 N N . SER A 1 91 ? 18.778 0.117 -19.517 1.00 56.62 91 SER A N 1
ATOM 739 C CA . SER A 1 91 ? 19.131 0.024 -20.941 1.00 56.62 91 SER A CA 1
ATOM 740 C C . SER A 1 91 ? 17.930 0.170 -21.890 1.00 56.62 91 SER A C 1
ATOM 742 O O . SER A 1 91 ? 18.044 -0.170 -23.067 1.00 56.62 91 SER A O 1
ATOM 744 N N . ILE A 1 92 ? 16.778 0.664 -21.413 1.00 55.34 92 ILE A N 1
ATOM 745 C CA . ILE A 1 92 ? 15.563 0.884 -22.228 1.00 55.34 92 ILE A CA 1
ATOM 746 C C . ILE A 1 92 ? 15.783 1.863 -23.398 1.00 55.34 92 ILE A C 1
ATOM 748 O O . ILE A 1 92 ? 14.957 1.897 -24.309 1.00 55.34 92 ILE A O 1
ATOM 752 N N . ASP A 1 93 ? 16.923 2.558 -23.455 1.00 48.75 93 ASP A N 1
ATOM 753 C CA . ASP A 1 93 ? 17.357 3.368 -24.604 1.00 48.75 93 ASP A CA 1
ATOM 754 C C . ASP A 1 93 ? 17.388 2.594 -25.948 1.00 48.75 93 ASP A C 1
ATOM 756 O O . ASP A 1 93 ? 17.463 3.220 -27.001 1.00 48.75 93 ASP A O 1
ATOM 760 N N . TYR A 1 94 ? 17.268 1.257 -25.944 1.00 45.22 94 TYR A N 1
ATOM 761 C CA . TYR A 1 94 ? 17.186 0.417 -27.151 1.00 45.22 94 TYR A CA 1
ATOM 762 C C . TYR A 1 94 ? 15.799 -0.183 -27.476 1.00 45.22 94 TYR A C 1
ATOM 764 O O . TYR A 1 94 ? 15.679 -0.871 -28.488 1.00 45.22 94 TYR A O 1
ATOM 772 N N . ASN A 1 95 ? 14.740 0.061 -26.685 1.00 52.59 95 ASN A N 1
ATOM 773 C CA . ASN A 1 95 ? 13.487 -0.712 -26.786 1.00 52.59 95 ASN A CA 1
ATOM 774 C C . ASN A 1 95 ? 12.216 0.090 -27.118 1.00 52.59 95 ASN A C 1
ATOM 776 O O . ASN A 1 95 ? 11.940 1.155 -26.557 1.00 52.59 95 ASN A O 1
ATOM 780 N N . HIS A 1 96 ? 11.354 -0.541 -27.926 1.00 60.16 96 HIS A N 1
ATOM 781 C CA . HIS A 1 96 ? 9.982 -0.126 -28.258 1.00 60.16 96 HIS A CA 1
ATOM 782 C C . HIS A 1 96 ? 9.078 0.104 -27.028 1.00 60.16 96 HIS A C 1
ATOM 784 O O . HIS A 1 96 ? 8.134 0.893 -27.092 1.00 60.16 96 HIS A O 1
ATOM 790 N N . SER A 1 97 ? 9.392 -0.524 -25.888 1.00 65.69 97 SER A N 1
ATOM 791 C CA . SER A 1 97 ? 8.574 -0.474 -24.670 1.00 65.69 97 SER A CA 1
ATOM 792 C C . SER A 1 97 ? 8.595 0.881 -23.948 1.00 65.69 97 SER A C 1
ATOM 794 O O . SER A 1 97 ? 7.710 1.151 -23.139 1.00 65.69 97 SER A O 1
ATOM 796 N N . SER A 1 98 ? 9.563 1.764 -24.232 1.00 65.25 98 SER A N 1
ATOM 797 C CA . SER A 1 98 ? 9.627 3.125 -23.654 1.00 65.25 98 SER A CA 1
ATOM 798 C C . SER A 1 98 ? 8.388 3.979 -23.967 1.00 65.25 98 SER A C 1
ATOM 800 O O . SER A 1 98 ? 8.031 4.871 -23.191 1.00 65.25 98 SER A O 1
ATOM 802 N N . ASN A 1 99 ? 7.712 3.667 -25.078 1.00 77.94 99 ASN A N 1
ATOM 803 C CA . ASN A 1 99 ? 6.515 4.353 -25.563 1.00 77.94 99 ASN A CA 1
ATOM 804 C C . ASN A 1 99 ? 5.209 3.604 -25.253 1.00 77.94 99 ASN A C 1
ATOM 806 O O . ASN A 1 99 ? 4.137 4.108 -25.579 1.00 77.94 99 ASN A O 1
ATOM 810 N N . THR A 1 100 ? 5.269 2.424 -24.629 1.00 87.06 100 THR A N 1
ATOM 811 C CA . THR A 1 100 ? 4.077 1.638 -24.264 1.00 87.06 100 THR A CA 1
ATOM 812 C C . THR A 1 100 ? 3.949 1.414 -22.760 1.00 87.06 100 THR A C 1
ATOM 814 O O . THR A 1 100 ? 2.828 1.315 -22.260 1.00 87.06 100 THR A O 1
ATOM 817 N N . LEU A 1 101 ? 5.072 1.346 -22.033 1.00 89.69 101 LEU A N 1
ATOM 818 C CA . LEU A 1 101 ? 5.117 1.044 -20.606 1.00 89.69 101 LEU A CA 1
ATOM 819 C C . LEU A 1 101 ? 4.624 2.239 -19.788 1.00 89.69 101 LEU A C 1
ATOM 821 O O . LEU A 1 101 ? 5.365 3.188 -19.531 1.00 89.69 101 LEU A O 1
ATOM 825 N N . ASN A 1 102 ? 3.372 2.162 -19.345 1.00 93.12 102 ASN A N 1
ATOM 826 C CA . ASN A 1 102 ? 2.712 3.233 -18.611 1.00 93.12 102 ASN A CA 1
ATOM 827 C C . ASN A 1 102 ? 2.549 2.951 -17.109 1.00 93.12 102 ASN A C 1
ATOM 829 O O . ASN A 1 102 ? 2.270 3.874 -16.348 1.00 93.12 102 ASN A O 1
ATOM 833 N N . THR A 1 103 ? 2.738 1.706 -16.659 1.00 94.88 103 THR A N 1
ATOM 834 C CA . THR A 1 103 ? 2.559 1.324 -15.251 1.00 94.88 103 THR A CA 1
ATOM 835 C C . THR A 1 103 ? 3.750 0.534 -14.720 1.00 94.88 103 THR A C 1
ATOM 837 O O . THR A 1 103 ? 4.113 -0.511 -15.264 1.00 94.88 103 THR A O 1
ATOM 840 N N . ILE A 1 104 ? 4.310 0.980 -13.595 1.00 92.06 104 ILE A N 1
ATOM 841 C CA . ILE A 1 104 ? 5.357 0.255 -12.863 1.00 92.06 104 ILE A CA 1
ATOM 842 C C . ILE A 1 104 ? 4.870 -0.077 -11.456 1.00 92.06 104 ILE A C 1
ATOM 844 O O . ILE A 1 104 ? 4.433 0.801 -10.714 1.00 92.06 104 ILE A O 1
ATOM 848 N N . ILE A 1 105 ? 5.003 -1.344 -11.067 1.00 93.38 105 ILE A N 1
ATOM 849 C CA . ILE A 1 105 ? 4.821 -1.806 -9.693 1.00 93.38 105 ILE A CA 1
ATOM 850 C C . ILE A 1 105 ? 6.173 -2.248 -9.137 1.00 93.38 105 ILE A C 1
ATOM 852 O O . ILE A 1 105 ? 6.830 -3.132 -9.682 1.00 93.38 105 ILE A O 1
ATOM 856 N N . LEU A 1 106 ? 6.572 -1.630 -8.034 1.00 90.94 106 LEU A N 1
ATOM 857 C CA . LEU A 1 106 ? 7.766 -1.937 -7.263 1.00 90.94 106 LEU A CA 1
ATOM 858 C C . LEU A 1 106 ? 7.312 -2.644 -5.991 1.00 90.94 106 LEU A C 1
ATOM 860 O O . LEU A 1 106 ? 6.581 -2.055 -5.199 1.00 90.94 106 LEU A O 1
ATOM 864 N N . TYR A 1 107 ? 7.710 -3.898 -5.810 1.00 90.06 107 TYR A N 1
ATOM 865 C CA . TYR A 1 107 ? 7.247 -4.727 -4.704 1.00 90.06 107 TYR A CA 1
ATOM 866 C C . TYR A 1 107 ? 8.422 -5.277 -3.892 1.00 90.06 107 TYR A C 1
ATOM 868 O O . TYR A 1 107 ? 9.293 -5.964 -4.424 1.00 90.06 107 TYR A O 1
ATOM 876 N N . SER A 1 108 ? 8.443 -5.011 -2.587 1.00 87.69 108 SER A N 1
ATOM 877 C CA . SER A 1 108 ? 9.432 -5.558 -1.648 1.00 87.69 108 SER A CA 1
ATOM 878 C C . SER A 1 108 ? 10.900 -5.181 -1.930 1.00 87.69 108 SER A C 1
ATOM 880 O O . SER A 1 108 ? 11.820 -5.890 -1.532 1.00 87.69 108 SER A O 1
ATOM 882 N N . LEU A 1 109 ? 11.155 -4.072 -2.629 1.00 83.94 109 LEU A N 1
ATOM 883 C CA . LEU A 1 109 ? 12.515 -3.644 -3.005 1.00 83.94 109 LEU A CA 1
ATOM 884 C C . LEU A 1 109 ? 13.255 -2.887 -1.891 1.00 83.94 109 LEU A C 1
ATOM 886 O O . LEU A 1 109 ? 12.638 -2.125 -1.150 1.00 83.94 109 LEU A O 1
ATOM 890 N N . ASN A 1 110 ? 14.588 -3.017 -1.843 1.00 84.06 110 ASN A N 1
ATOM 891 C CA . ASN A 1 110 ? 15.456 -2.260 -0.934 1.00 84.06 110 ASN A CA 1
ATOM 892 C C . ASN A 1 110 ? 16.261 -1.163 -1.663 1.00 84.06 110 ASN A C 1
ATOM 894 O O . ASN A 1 110 ? 17.306 -1.414 -2.268 1.00 84.06 110 ASN A O 1
ATOM 898 N N . PHE A 1 111 ? 15.802 0.082 -1.544 1.00 82.00 111 PHE A N 1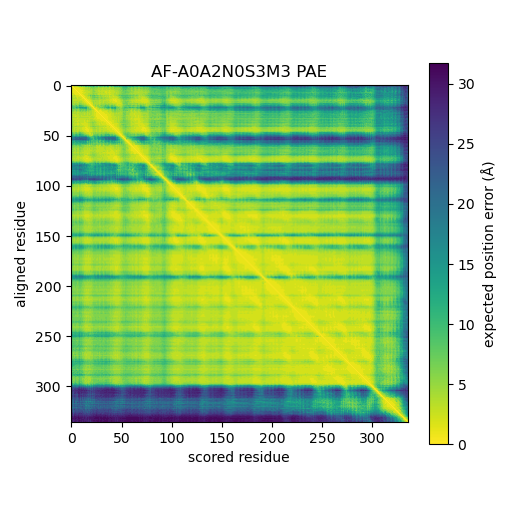
ATOM 899 C CA . PHE A 1 111 ? 16.405 1.278 -2.141 1.00 82.00 111 PHE A CA 1
ATOM 900 C C . PHE A 1 111 ? 17.583 1.867 -1.359 1.00 82.00 111 PHE A C 1
ATOM 902 O O . PHE A 1 111 ? 18.120 2.903 -1.752 1.00 82.00 111 PHE A O 1
ATOM 909 N N . LYS A 1 112 ? 18.033 1.220 -0.276 1.00 80.75 112 LYS A N 1
ATOM 910 C CA . LYS A 1 112 ? 19.369 1.500 0.278 1.00 80.75 112 LYS A CA 1
ATOM 911 C C . LYS A 1 112 ? 20.468 0.938 -0.633 1.00 80.75 112 LYS A C 1
ATOM 913 O O . LYS A 1 112 ? 21.535 1.526 -0.731 1.00 80.75 112 LYS A O 1
ATOM 918 N N . VAL A 1 113 ? 20.186 -0.161 -1.342 1.00 75.12 113 VAL A N 1
ATOM 919 C CA . VAL A 1 113 ? 21.116 -0.786 -2.304 1.00 75.12 113 VAL A CA 1
ATOM 920 C C . VAL A 1 113 ? 20.891 -0.262 -3.730 1.00 75.12 113 VAL A C 1
ATOM 922 O O . VAL A 1 113 ? 21.830 -0.124 -4.510 1.00 75.12 113 VAL A O 1
ATOM 925 N N . ILE A 1 114 ? 19.643 0.059 -4.080 1.00 72.75 114 ILE A N 1
ATOM 926 C CA . ILE A 1 114 ? 19.233 0.459 -5.434 1.00 72.75 114 ILE A CA 1
ATOM 927 C C . ILE A 1 114 ? 19.190 1.986 -5.565 1.00 72.75 114 ILE A C 1
ATOM 929 O O . ILE A 1 114 ? 18.390 2.636 -4.899 1.00 72.75 114 ILE A O 1
ATOM 933 N N . THR A 1 115 ? 19.964 2.569 -6.490 1.00 69.06 115 THR A N 1
ATOM 934 C CA . THR A 1 115 ? 20.175 4.035 -6.529 1.00 69.06 115 THR A CA 1
ATOM 935 C C . THR A 1 115 ? 19.804 4.759 -7.835 1.00 69.06 115 THR A C 1
ATOM 937 O O . THR A 1 115 ? 19.940 5.983 -7.885 1.00 69.06 115 THR A O 1
ATOM 940 N N . ASN A 1 116 ? 19.313 4.056 -8.870 1.00 75.25 116 ASN A N 1
ATOM 941 C CA . ASN A 1 116 ? 19.152 4.606 -10.236 1.00 75.25 116 ASN A CA 1
ATOM 942 C C . ASN A 1 116 ? 17.711 4.614 -10.802 1.00 75.25 116 ASN A C 1
ATOM 944 O O . ASN A 1 116 ? 17.530 4.913 -11.981 1.00 75.25 116 ASN A O 1
ATOM 948 N N . LEU A 1 117 ? 16.675 4.279 -10.025 1.00 78.06 117 LEU A N 1
ATOM 949 C CA . LEU A 1 117 ? 15.301 4.203 -10.560 1.00 78.06 117 LEU A CA 1
ATOM 950 C C . LEU A 1 117 ? 14.702 5.562 -10.963 1.00 78.06 117 LEU A C 1
ATOM 952 O O . LEU A 1 117 ? 13.814 5.620 -11.810 1.00 78.06 117 LEU A O 1
ATOM 956 N N . ASP A 1 118 ? 15.229 6.665 -10.438 1.00 80.38 118 ASP A N 1
ATOM 957 C CA . ASP A 1 118 ? 14.873 8.012 -10.885 1.00 80.38 118 ASP A CA 1
ATOM 958 C C . ASP A 1 118 ? 15.240 8.253 -12.362 1.00 80.38 118 ASP A C 1
ATOM 960 O O . ASP A 1 118 ? 14.513 8.944 -13.077 1.00 80.38 118 ASP A O 1
ATOM 964 N N . LYS A 1 119 ? 16.336 7.646 -12.843 1.00 81.69 119 LYS A N 1
ATOM 965 C CA . LYS A 1 119 ? 16.756 7.716 -14.252 1.00 81.69 119 LYS A CA 1
ATOM 966 C C . LYS A 1 119 ? 15.803 6.943 -15.157 1.00 81.69 119 LYS A C 1
ATOM 968 O O . LYS A 1 119 ? 15.394 7.475 -16.185 1.00 81.69 119 LYS A O 1
ATOM 973 N N . LEU A 1 120 ? 15.378 5.753 -14.721 1.00 80.94 120 LEU A N 1
ATOM 974 C CA . LEU A 1 120 ? 14.377 4.950 -15.426 1.00 80.94 120 LEU A CA 1
ATOM 975 C C . LEU A 1 120 ? 13.094 5.757 -15.657 1.00 80.94 120 LEU A C 1
ATOM 977 O O . LEU A 1 120 ? 12.598 5.845 -16.777 1.00 80.94 120 LEU A O 1
ATOM 981 N N . PHE A 1 121 ? 12.566 6.394 -14.609 1.00 85.81 121 PHE A N 1
ATOM 982 C CA . PHE A 1 121 ? 11.341 7.186 -14.737 1.00 85.81 121 PHE A CA 1
ATOM 983 C C . PHE A 1 121 ? 11.513 8.340 -15.734 1.00 85.81 121 PHE A C 1
ATOM 985 O O . PHE A 1 121 ? 10.617 8.590 -16.543 1.00 85.81 121 PHE A O 1
ATOM 992 N N . LYS A 1 122 ? 12.684 8.993 -15.766 1.00 83.00 122 LYS A N 1
ATOM 993 C CA . LYS A 1 122 ? 12.990 10.043 -16.754 1.00 83.00 122 LYS A CA 1
ATOM 994 C C . LYS A 1 122 ? 12.945 9.536 -18.200 1.00 83.00 122 LYS A C 1
ATOM 996 O O . LYS A 1 122 ? 12.437 10.271 -19.042 1.00 83.00 122 LYS A O 1
ATOM 1001 N N . GLN A 1 123 ? 13.359 8.299 -18.473 1.00 81.25 123 GLN A N 1
ATOM 1002 C CA . GLN A 1 123 ? 13.378 7.712 -19.824 1.00 81.25 123 GLN A CA 1
ATOM 1003 C C . GLN A 1 123 ? 11.992 7.272 -20.347 1.00 81.25 123 GLN A C 1
ATOM 1005 O O . GLN A 1 123 ? 11.766 7.262 -21.550 1.00 81.25 123 GLN A O 1
ATOM 1010 N N . LEU A 1 124 ? 11.027 6.943 -19.478 1.00 84.75 124 LEU A N 1
ATOM 1011 C CA . LEU A 1 124 ? 9.742 6.345 -19.900 1.00 84.75 124 LEU A CA 1
ATOM 1012 C C . LEU A 1 124 ? 8.679 7.364 -20.335 1.00 84.75 124 LEU A C 1
ATOM 1014 O O . LEU A 1 124 ? 7.987 7.931 -19.491 1.00 84.75 124 LEU A O 1
ATOM 1018 N N . ASN A 1 125 ? 8.559 7.645 -21.632 1.00 82.62 125 ASN A N 1
ATOM 1019 C CA . ASN A 1 125 ? 7.756 8.754 -22.175 1.00 82.62 125 ASN A CA 1
ATOM 1020 C C . ASN A 1 125 ? 6.276 8.730 -21.776 1.00 82.62 125 ASN A C 1
ATOM 1022 O O . ASN A 1 125 ? 5.701 9.785 -21.525 1.00 82.62 125 ASN A O 1
ATOM 1026 N N . VAL A 1 126 ? 5.686 7.539 -21.681 1.00 89.94 126 VAL A N 1
ATOM 1027 C CA . VAL A 1 126 ? 4.253 7.348 -21.407 1.00 89.94 126 VAL A CA 1
ATOM 1028 C C . VAL A 1 126 ? 3.969 6.874 -19.979 1.00 89.94 126 VAL A C 1
ATOM 1030 O O . VAL A 1 126 ? 2.888 6.358 -19.717 1.00 89.94 126 VAL A O 1
ATOM 1033 N N . LEU A 1 127 ? 4.928 6.997 -19.050 1.00 92.31 127 LEU A N 1
ATOM 1034 C CA . LEU A 1 127 ? 4.745 6.546 -17.667 1.00 92.31 127 LEU A CA 1
ATOM 1035 C C . LEU A 1 127 ? 3.597 7.309 -16.992 1.00 92.31 127 LEU A C 1
ATOM 1037 O O . LEU A 1 127 ? 3.750 8.454 -16.580 1.00 92.31 127 LEU A O 1
ATOM 1041 N N . GLU A 1 128 ? 2.457 6.645 -16.840 1.00 94.81 128 GLU A N 1
ATOM 1042 C CA . GLU A 1 128 ? 1.256 7.201 -16.228 1.00 94.81 128 GLU A CA 1
ATOM 1043 C C . GLU A 1 128 ? 1.230 6.967 -14.722 1.00 94.81 128 GLU A C 1
ATOM 1045 O O . GLU A 1 128 ? 0.822 7.859 -13.977 1.00 94.81 128 GLU A O 1
ATOM 1050 N N . SER A 1 129 ? 1.625 5.775 -14.258 1.00 96.31 129 SER A N 1
ATOM 1051 C CA . SER A 1 129 ? 1.502 5.415 -12.849 1.00 96.31 129 SER A CA 1
ATOM 1052 C C . SER A 1 129 ? 2.638 4.565 -12.290 1.00 96.31 129 SER A C 1
ATOM 1054 O O . SER A 1 129 ? 3.194 3.681 -12.943 1.00 96.31 129 SER A O 1
ATOM 1056 N N . VAL A 1 130 ? 2.961 4.837 -11.028 1.00 95.69 130 VAL A N 1
ATOM 1057 C CA . VAL A 1 130 ? 3.939 4.101 -10.231 1.00 95.69 130 VAL A CA 1
ATOM 1058 C C . VAL A 1 130 ? 3.275 3.650 -8.936 1.00 95.69 130 VAL A C 1
ATOM 1060 O O . VAL A 1 130 ? 2.517 4.393 -8.309 1.00 95.69 130 VAL A O 1
ATOM 1063 N N . HIS A 1 131 ? 3.574 2.422 -8.533 1.00 97.06 131 HIS A N 1
ATOM 1064 C CA . HIS A 1 131 ? 3.147 1.831 -7.274 1.00 97.06 131 HIS A CA 1
ATOM 1065 C C . HIS A 1 131 ? 4.388 1.363 -6.514 1.00 97.06 131 HIS A C 1
ATOM 1067 O O . HIS A 1 131 ? 5.187 0.602 -7.055 1.00 97.06 131 HIS A O 1
ATOM 1073 N N . ILE A 1 132 ? 4.544 1.808 -5.269 1.00 94.56 132 ILE A N 1
ATOM 1074 C CA . ILE A 1 132 ? 5.624 1.410 -4.362 1.00 94.56 132 ILE A CA 1
ATOM 1075 C C . ILE A 1 132 ? 4.981 0.613 -3.233 1.00 94.56 132 ILE A C 1
ATOM 1077 O O . ILE A 1 132 ? 4.185 1.152 -2.473 1.00 94.56 132 ILE A O 1
ATOM 1081 N N . ILE A 1 133 ? 5.269 -0.680 -3.148 1.00 95.06 133 ILE A N 1
ATOM 1082 C CA . ILE A 1 133 ? 4.556 -1.599 -2.264 1.00 95.06 133 ILE A CA 1
ATOM 1083 C C . ILE A 1 133 ? 5.568 -2.387 -1.433 1.00 95.06 133 ILE A C 1
ATOM 1085 O O . ILE A 1 133 ? 6.391 -3.123 -1.973 1.00 95.06 133 ILE A O 1
ATOM 1089 N N . TYR A 1 134 ? 5.495 -2.241 -0.114 1.00 91.81 134 TYR A N 1
ATOM 1090 C CA . TYR A 1 134 ? 6.381 -2.868 0.865 1.00 91.81 134 TYR A CA 1
ATOM 1091 C C . TYR A 1 134 ? 7.873 -2.635 0.564 1.00 91.81 134 TYR A C 1
ATOM 1093 O O . TYR A 1 134 ? 8.700 -3.519 0.732 1.00 91.81 134 TYR A O 1
ATOM 1101 N N . CYS A 1 135 ? 8.250 -1.453 0.077 1.00 88.06 135 CYS A N 1
ATOM 1102 C CA . CYS A 1 135 ? 9.651 -1.138 -0.217 1.00 88.06 135 CYS A CA 1
ATOM 1103 C C . CYS A 1 135 ? 10.351 -0.488 0.984 1.00 88.06 135 CYS A C 1
ATOM 1105 O O . CYS A 1 135 ? 9.752 0.312 1.701 1.00 88.06 135 CYS A O 1
ATOM 1107 N N . ILE A 1 136 ? 11.646 -0.769 1.150 1.00 87.56 136 ILE A N 1
ATOM 1108 C CA . ILE A 1 136 ? 12.535 -0.007 2.036 1.00 87.56 136 ILE A CA 1
ATOM 1109 C C . ILE A 1 136 ? 13.087 1.155 1.220 1.00 87.56 136 ILE A C 1
ATOM 1111 O O . ILE A 1 136 ? 13.836 0.937 0.268 1.00 87.56 136 ILE A O 1
ATOM 1115 N N . LEU A 1 137 ? 12.717 2.381 1.579 1.00 88.75 137 LEU A N 1
ATOM 1116 C CA . LEU A 1 137 ? 13.143 3.592 0.884 1.00 88.75 137 LEU A CA 1
ATOM 1117 C C . LEU A 1 137 ? 14.313 4.263 1.619 1.00 88.75 137 LEU A C 1
ATOM 1119 O O . LEU A 1 137 ? 14.292 4.378 2.842 1.00 88.75 137 LEU A O 1
ATOM 1123 N N . SER A 1 138 ? 15.329 4.712 0.877 1.00 88.44 138 SER A N 1
ATOM 1124 C CA . SER A 1 138 ? 16.374 5.605 1.396 1.00 88.44 138 SER A CA 1
ATOM 1125 C C . SER A 1 138 ? 15.942 7.067 1.260 1.00 88.44 138 SER A C 1
ATOM 1127 O O . SER A 1 138 ? 15.198 7.411 0.338 1.00 88.44 138 SER A O 1
ATOM 1129 N N . THR A 1 139 ? 16.418 7.936 2.153 1.00 91.12 139 THR A N 1
ATOM 1130 C CA . THR A 1 139 ? 16.151 9.385 2.111 1.00 91.12 139 THR A CA 1
ATOM 1131 C C . THR A 1 139 ? 16.594 9.998 0.776 1.00 91.12 139 THR A C 1
ATOM 1133 O O . THR A 1 139 ? 15.809 10.691 0.128 1.00 91.12 139 THR A O 1
ATOM 1136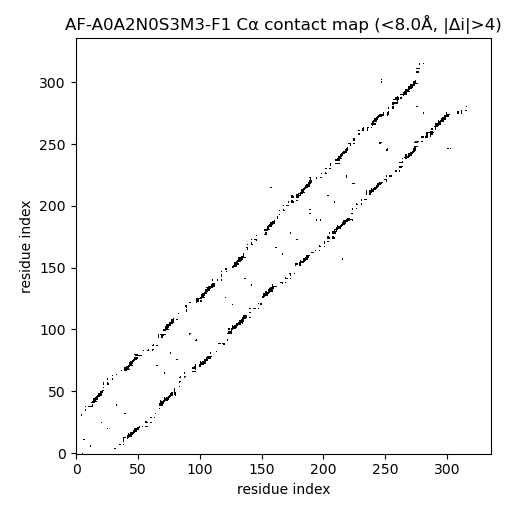 N N . ASP A 1 140 ? 17.781 9.628 0.283 1.00 89.69 140 ASP A N 1
ATOM 1137 C CA . ASP A 1 140 ? 18.295 10.028 -1.035 1.00 89.69 140 ASP A CA 1
ATOM 1138 C C . ASP A 1 140 ? 17.352 9.658 -2.186 1.00 89.69 140 ASP A C 1
ATOM 1140 O O . ASP A 1 140 ? 17.138 10.444 -3.114 1.00 89.69 140 ASP A O 1
ATOM 1144 N N . PHE A 1 141 ? 16.783 8.449 -2.154 1.00 88.75 141 PHE A N 1
ATOM 1145 C CA . PHE A 1 141 ? 15.842 8.015 -3.179 1.00 88.75 141 PHE A CA 1
ATOM 1146 C C . PHE A 1 141 ? 14.554 8.838 -3.131 1.00 88.75 141 PHE A C 1
ATOM 1148 O O . PHE A 1 141 ? 14.122 9.342 -4.169 1.00 88.75 141 PHE A O 1
ATOM 1155 N N . VAL A 1 142 ? 13.966 9.028 -1.945 1.00 91.69 142 VAL A N 1
ATOM 1156 C CA . VAL A 1 142 ? 12.747 9.839 -1.788 1.00 91.69 142 VAL A CA 1
ATOM 1157 C C . VAL A 1 142 ? 12.985 11.265 -2.291 1.00 91.69 142 VAL A C 1
ATOM 1159 O O . VAL A 1 142 ? 12.188 11.770 -3.083 1.00 91.69 142 VAL A O 1
ATOM 1162 N N . GLN A 1 143 ? 14.125 11.872 -1.948 1.00 92.94 143 GLN A N 1
ATOM 1163 C CA . GLN A 1 143 ? 14.498 13.203 -2.430 1.00 92.94 143 GLN A CA 1
ATOM 1164 C C . GLN A 1 143 ? 14.597 13.260 -3.962 1.00 92.94 143 GLN A C 1
ATOM 1166 O O . GLN A 1 143 ? 14.078 14.188 -4.585 1.00 92.94 143 GLN A O 1
ATOM 1171 N N . LYS A 1 144 ? 15.217 12.257 -4.599 1.00 91.19 144 LYS A N 1
ATOM 1172 C CA . LYS A 1 144 ? 15.276 12.172 -6.068 1.00 91.19 144 LYS A CA 1
ATOM 1173 C C . LYS A 1 144 ? 13.883 12.099 -6.688 1.00 91.19 144 LYS A C 1
ATOM 1175 O O . LYS A 1 144 ? 13.634 12.808 -7.659 1.00 91.19 144 LYS A O 1
ATOM 1180 N N . ILE A 1 145 ? 12.975 11.299 -6.123 1.00 91.69 145 ILE A N 1
ATOM 1181 C CA . ILE A 1 145 ? 11.585 11.177 -6.595 1.00 91.69 145 ILE A CA 1
ATOM 1182 C C . ILE A 1 145 ? 10.806 12.490 -6.430 1.00 91.69 145 ILE A C 1
ATOM 1184 O O . ILE A 1 145 ? 10.054 12.884 -7.331 1.00 91.69 145 ILE A O 1
ATOM 1188 N N . ILE A 1 146 ? 11.007 13.208 -5.323 1.00 93.25 146 ILE A N 1
ATOM 1189 C CA . ILE A 1 146 ? 10.436 14.546 -5.109 1.00 93.25 146 ILE A CA 1
ATOM 1190 C C . ILE A 1 146 ? 10.975 15.542 -6.143 1.00 93.25 146 ILE A C 1
ATOM 1192 O O . ILE A 1 146 ? 10.220 16.378 -6.633 1.00 93.25 146 ILE A O 1
ATOM 1196 N N . ASN A 1 147 ? 12.229 15.408 -6.570 1.00 92.31 147 ASN A N 1
ATOM 1197 C CA . ASN A 1 147 ? 12.854 16.315 -7.537 1.00 92.31 147 ASN A CA 1
ATOM 1198 C C . ASN A 1 147 ? 12.545 15.973 -9.012 1.00 92.31 147 ASN A C 1
ATOM 1200 O O . ASN A 1 147 ? 12.967 16.696 -9.915 1.00 92.31 147 ASN A O 1
ATOM 1204 N N . LEU A 1 148 ? 11.815 14.887 -9.299 1.00 90.62 148 LEU A N 1
ATOM 1205 C CA . LEU A 1 148 ? 11.433 14.538 -10.673 1.00 90.62 148 LEU A CA 1
ATOM 1206 C C . LEU A 1 148 ? 10.417 15.534 -11.244 1.00 90.62 148 LEU A C 1
ATOM 1208 O O . LEU A 1 148 ? 9.316 15.665 -10.729 1.00 90.62 148 LEU A O 1
ATOM 1212 N N . ILE A 1 149 ? 10.746 16.190 -12.355 1.00 85.69 149 ILE A N 1
ATOM 1213 C CA . ILE A 1 149 ? 9.823 17.120 -13.037 1.00 85.69 149 ILE A CA 1
ATOM 1214 C C . ILE A 1 149 ? 8.741 16.358 -13.826 1.00 85.69 149 ILE A C 1
ATOM 1216 O O . ILE A 1 149 ? 7.677 16.892 -14.125 1.00 85.69 149 ILE A O 1
ATOM 1220 N N . LYS A 1 150 ? 9.007 15.095 -14.171 1.00 82.19 150 LYS A N 1
ATOM 1221 C CA . LYS A 1 150 ? 8.164 14.316 -15.077 1.00 82.19 150 LYS A CA 1
ATOM 1222 C C . LYS A 1 150 ? 6.765 14.056 -14.493 1.00 82.19 150 LYS A C 1
ATOM 1224 O O . LYS A 1 150 ? 6.682 13.614 -13.346 1.00 82.19 150 LYS A O 1
ATOM 1229 N N . PRO A 1 151 ? 5.685 14.249 -15.276 1.00 77.94 151 PRO A N 1
ATOM 1230 C CA . PRO A 1 151 ? 4.329 14.001 -14.808 1.00 77.94 151 PRO A CA 1
ATOM 1231 C C . PRO A 1 151 ? 4.032 12.497 -14.813 1.00 77.94 151 PRO A C 1
ATOM 1233 O O . PRO A 1 151 ? 3.748 11.918 -15.855 1.00 77.94 151 PRO A O 1
ATOM 1236 N N . PHE A 1 152 ? 4.079 11.865 -13.645 1.00 92.88 152 PHE A N 1
ATOM 1237 C CA . PHE A 1 152 ? 3.497 10.541 -13.417 1.00 92.88 152 PHE A CA 1
ATOM 1238 C C . PHE A 1 152 ? 2.695 10.557 -12.115 1.00 92.88 152 PHE A C 1
ATOM 1240 O O . PHE A 1 152 ? 2.888 11.416 -11.252 1.00 92.88 152 PHE A O 1
ATOM 1247 N N . LYS A 1 153 ? 1.791 9.591 -11.962 1.00 95.62 153 LYS A N 1
ATOM 1248 C CA . LYS A 1 153 ? 0.942 9.440 -10.779 1.00 95.62 153 LYS A CA 1
ATOM 1249 C C . LYS A 1 153 ? 1.532 8.394 -9.844 1.00 95.62 153 LYS A C 1
ATOM 1251 O O . LYS A 1 153 ? 1.628 7.223 -10.205 1.00 95.62 153 LYS A O 1
ATOM 1256 N N . LEU A 1 154 ? 1.896 8.778 -8.628 1.00 96.50 154 LEU A N 1
ATOM 1257 C CA . LEU A 1 154 ? 2.203 7.806 -7.582 1.00 96.50 154 LEU A CA 1
ATOM 1258 C C . LEU A 1 154 ? 0.874 7.360 -6.959 1.00 96.50 154 LEU A C 1
ATOM 1260 O O . LEU A 1 154 ? 0.237 8.136 -6.257 1.00 96.50 154 LEU A O 1
ATOM 1264 N N . LYS A 1 155 ? 0.421 6.145 -7.287 1.00 98.06 155 LYS A N 1
ATOM 1265 C CA . LYS A 1 155 ? -0.930 5.653 -6.947 1.00 98.06 155 LYS A CA 1
ATOM 1266 C C . LYS A 1 155 ? -0.990 4.786 -5.696 1.00 98.06 155 LYS A C 1
ATOM 1268 O O . LYS A 1 155 ? -2.049 4.671 -5.075 1.00 98.06 155 LYS A O 1
ATOM 1273 N N . SER A 1 156 ? 0.119 4.140 -5.353 1.00 98.31 156 SER A N 1
ATOM 1274 C CA . SER A 1 156 ? 0.211 3.304 -4.158 1.00 98.31 156 SER A CA 1
ATOM 1275 C C . SER A 1 156 ? 1.533 3.521 -3.450 1.00 98.31 156 SER A C 1
ATOM 1277 O O . SER A 1 156 ? 2.580 3.511 -4.099 1.00 98.31 156 SER A O 1
ATOM 1279 N N . ILE A 1 157 ? 1.467 3.650 -2.129 1.00 96.88 157 ILE A N 1
ATOM 1280 C CA . ILE A 1 157 ? 2.621 3.658 -1.233 1.00 96.88 157 ILE A CA 1
ATOM 1281 C C . ILE A 1 157 ? 2.301 2.734 -0.060 1.00 96.88 157 ILE A C 1
ATOM 1283 O O . ILE A 1 157 ? 1.448 3.056 0.754 1.00 96.88 157 ILE A O 1
ATOM 1287 N N . PHE A 1 158 ? 2.991 1.604 0.043 1.00 95.81 158 PHE A N 1
ATOM 1288 C CA . PHE A 1 158 ? 3.035 0.792 1.258 1.00 95.81 158 PHE A CA 1
ATOM 1289 C C . PHE A 1 158 ? 4.486 0.717 1.694 1.00 95.81 158 PHE A C 1
ATOM 1291 O O . PHE A 1 158 ? 5.342 0.299 0.909 1.00 95.81 158 PHE A O 1
ATOM 1298 N N . LEU A 1 159 ? 4.777 1.141 2.915 1.00 91.50 159 LEU A N 1
ATOM 1299 C CA . LEU A 1 159 ? 6.145 1.237 3.406 1.00 91.50 159 LEU A CA 1
ATOM 1300 C C . LEU A 1 159 ? 6.312 0.386 4.652 1.00 91.50 159 LEU A C 1
ATOM 1302 O O . LEU A 1 159 ? 5.439 0.351 5.517 1.00 91.50 159 LEU A O 1
ATOM 1306 N N . TYR A 1 160 ? 7.471 -0.259 4.734 1.00 82.88 160 TYR A N 1
ATOM 1307 C CA . TYR A 1 160 ? 7.957 -0.759 6.008 1.00 82.88 160 TYR A CA 1
ATOM 1308 C C . TYR A 1 160 ? 8.412 0.403 6.882 1.00 82.88 160 TYR A C 1
ATOM 1310 O O . TYR A 1 160 ? 8.686 1.510 6.406 1.00 82.88 160 TYR A O 1
ATOM 1318 N N . ARG A 1 161 ? 8.539 0.109 8.170 1.00 77.00 161 ARG A N 1
ATOM 1319 C CA . ARG A 1 161 ? 9.090 1.027 9.157 1.00 77.00 161 ARG A CA 1
ATOM 1320 C C . ARG A 1 161 ? 10.415 1.644 8.710 1.00 77.00 161 ARG A C 1
ATOM 1322 O O . ARG A 1 161 ? 11.325 0.949 8.254 1.00 77.00 161 ARG A O 1
ATOM 1329 N N . ASN A 1 162 ? 10.542 2.943 8.956 1.00 77.81 162 ASN A N 1
ATOM 1330 C CA . ASN A 1 162 ? 11.812 3.650 8.953 1.00 77.81 162 ASN A CA 1
ATOM 1331 C C . ASN A 1 162 ? 11.861 4.562 10.189 1.00 77.81 162 ASN A C 1
ATOM 1333 O O . ASN A 1 162 ? 10.951 5.354 10.403 1.00 77.81 162 ASN A O 1
ATOM 1337 N N . ASN A 1 163 ? 12.908 4.419 11.004 1.00 78.44 163 ASN A N 1
ATOM 1338 C CA . ASN A 1 163 ? 13.058 5.124 12.281 1.00 78.44 163 ASN A CA 1
ATOM 1339 C C . ASN A 1 163 ? 13.862 6.434 12.151 1.00 78.44 163 ASN A C 1
ATOM 1341 O O . ASN A 1 163 ? 14.328 6.967 13.154 1.00 78.44 163 ASN A O 1
ATOM 1345 N N . GLU A 1 164 ? 14.087 6.932 10.935 1.00 85.69 164 GLU A N 1
ATOM 1346 C CA . GLU A 1 164 ? 14.832 8.166 10.676 1.00 85.69 164 GLU A CA 1
ATOM 1347 C C . GLU A 1 164 ? 13.867 9.365 10.600 1.00 85.69 164 GLU A C 1
ATOM 1349 O O . GLU A 1 164 ? 12.971 9.384 9.760 1.00 85.69 164 GLU A O 1
ATOM 1354 N N . LEU A 1 165 ? 14.059 10.400 11.430 1.00 86.62 165 LEU A N 1
ATOM 1355 C CA . LEU A 1 165 ? 13.223 11.617 11.420 1.00 86.62 165 LEU A CA 1
ATOM 1356 C C . LEU A 1 165 ? 13.147 12.262 10.026 1.00 86.62 165 LEU A C 1
ATOM 1358 O O . LEU A 1 165 ? 12.064 12.546 9.520 1.00 86.62 165 LEU A O 1
ATOM 1362 N N . GLN A 1 166 ? 14.302 12.402 9.369 1.00 90.56 166 GLN A N 1
ATOM 1363 C CA . GLN A 1 166 ? 14.407 12.945 8.012 1.00 90.56 166 GLN A CA 1
ATOM 1364 C C . GLN A 1 166 ? 13.530 12.176 7.011 1.00 90.56 166 GLN A C 1
ATOM 1366 O O . GLN A 1 166 ? 13.027 12.746 6.043 1.00 90.56 166 GLN A O 1
ATOM 1371 N N . PHE A 1 167 ? 13.328 10.873 7.225 1.00 91.00 167 PHE A N 1
ATOM 1372 C CA . PHE A 1 167 ? 12.455 10.082 6.372 1.00 91.00 167 PHE A CA 1
ATOM 1373 C C . PHE A 1 167 ? 10.988 10.501 6.508 1.00 91.00 167 PHE A C 1
ATOM 1375 O O . PHE A 1 167 ? 10.296 10.596 5.496 1.00 91.00 167 PHE A O 1
ATOM 1382 N N . ILE A 1 168 ? 10.522 10.783 7.729 1.00 91.31 168 ILE A N 1
ATOM 1383 C CA . ILE A 1 168 ? 9.149 11.240 7.991 1.00 91.31 168 ILE A CA 1
ATOM 1384 C C . ILE A 1 168 ? 8.913 12.600 7.321 1.00 91.31 168 ILE A C 1
ATOM 1386 O O . ILE A 1 168 ? 7.918 12.769 6.616 1.00 91.31 168 ILE A O 1
ATOM 1390 N N . GLU A 1 169 ? 9.856 13.534 7.459 1.00 93.75 169 GLU A N 1
ATOM 1391 C CA . GLU A 1 169 ? 9.799 14.857 6.816 1.00 93.75 169 GLU A CA 1
ATOM 1392 C C . GLU A 1 169 ? 9.744 14.746 5.282 1.00 93.75 169 GLU A C 1
ATOM 1394 O O . GLU A 1 169 ? 8.900 15.358 4.622 1.00 93.75 169 GLU A O 1
ATOM 1399 N N . LEU A 1 170 ? 10.600 13.906 4.692 1.00 95.31 170 LEU A N 1
ATOM 1400 C CA . LEU A 1 170 ? 10.597 13.662 3.249 1.00 95.31 170 LEU A CA 1
ATOM 1401 C C . LEU A 1 170 ? 9.317 12.968 2.780 1.00 95.31 170 LEU A C 1
ATOM 1403 O O . LEU A 1 170 ? 8.827 13.256 1.688 1.00 95.31 170 LEU A O 1
ATOM 1407 N N . LEU A 1 171 ? 8.749 12.071 3.586 1.00 94.56 171 LEU A N 1
ATOM 1408 C CA . LEU A 1 171 ? 7.481 11.433 3.264 1.00 94.56 171 LEU A CA 1
ATOM 1409 C C . LEU A 1 171 ? 6.343 12.462 3.238 1.00 94.56 171 LEU A C 1
ATOM 1411 O O . LEU A 1 171 ? 5.547 12.432 2.304 1.00 94.56 171 LEU A O 1
ATOM 1415 N N . GLN A 1 172 ? 6.303 13.423 4.167 1.00 95.56 172 GLN A N 1
ATOM 1416 C CA . GLN A 1 172 ? 5.330 14.525 4.124 1.00 95.56 172 GLN A CA 1
ATOM 1417 C C . GLN A 1 172 ? 5.455 15.351 2.831 1.00 95.56 172 GLN A C 1
ATOM 1419 O O . GLN A 1 172 ? 4.448 15.630 2.179 1.00 95.56 172 GLN A O 1
ATOM 1424 N N . LEU A 1 173 ? 6.680 15.673 2.398 1.00 97.19 173 LEU A N 1
ATOM 1425 C CA . LEU A 1 173 ? 6.926 16.368 1.125 1.00 97.19 173 LEU A CA 1
ATOM 1426 C C . LEU A 1 173 ? 6.500 15.533 -0.093 1.00 97.19 173 LEU A C 1
ATOM 1428 O O . LEU A 1 173 ? 5.952 16.062 -1.064 1.00 97.19 173 LEU A O 1
ATOM 1432 N N . LEU A 1 174 ? 6.713 14.216 -0.045 1.00 96.06 174 LEU A N 1
ATOM 1433 C CA . LEU A 1 174 ? 6.248 13.294 -1.079 1.00 96.06 174 LEU A CA 1
ATOM 1434 C C . LEU A 1 174 ? 4.713 13.286 -1.163 1.00 96.06 174 LEU A C 1
ATOM 1436 O O . LEU A 1 174 ? 4.170 13.340 -2.268 1.00 96.06 174 LEU A O 1
ATOM 1440 N N . LEU A 1 175 ? 4.021 13.268 -0.018 1.00 96.81 175 LEU A N 1
ATOM 1441 C CA . LEU A 1 175 ? 2.560 13.369 0.053 1.00 96.81 175 LEU A CA 1
ATOM 1442 C C . LEU A 1 175 ? 2.059 14.722 -0.450 1.00 96.81 175 LEU A C 1
ATOM 1444 O O . LEU A 1 175 ? 1.081 14.763 -1.184 1.00 96.81 175 LEU A O 1
ATOM 1448 N N . GLN A 1 176 ? 2.738 15.824 -0.137 1.00 96.69 176 GLN A N 1
ATOM 1449 C CA . GLN A 1 176 ? 2.372 17.134 -0.677 1.00 96.69 176 GLN A CA 1
ATOM 1450 C C . GLN A 1 176 ? 2.434 17.156 -2.209 1.00 96.69 176 GLN A C 1
ATOM 1452 O O . GLN A 1 176 ? 1.612 17.801 -2.856 1.00 96.69 176 GLN A O 1
ATOM 1457 N N . LYS A 1 177 ? 3.408 16.456 -2.797 1.00 96.00 177 LYS A N 1
ATOM 1458 C CA . LYS A 1 177 ? 3.598 16.432 -4.247 1.00 96.00 177 LYS A CA 1
ATOM 1459 C C . LYS A 1 177 ? 2.655 15.473 -4.973 1.00 96.00 177 LYS A C 1
ATOM 1461 O O . LYS A 1 177 ? 2.179 15.797 -6.058 1.00 96.00 177 LYS A O 1
ATOM 1466 N N . TYR A 1 178 ? 2.443 14.279 -4.424 1.00 96.31 178 TYR A N 1
ATOM 1467 C CA . TYR A 1 178 ? 1.725 13.204 -5.117 1.00 96.31 178 TYR A CA 1
ATOM 1468 C C . TYR A 1 178 ? 0.413 12.783 -4.446 1.00 96.31 178 TYR A C 1
ATOM 1470 O O . TYR A 1 178 ? -0.272 11.911 -4.978 1.00 96.31 178 TYR A O 1
ATOM 1478 N N . GLY A 1 179 ? 0.053 13.375 -3.307 1.00 96.50 179 GLY A N 1
ATOM 1479 C CA . GLY A 1 179 ? -1.070 12.957 -2.465 1.00 96.50 179 GLY A CA 1
ATOM 1480 C C . GLY A 1 179 ? -2.399 12.881 -3.205 1.00 96.50 179 GLY A C 1
ATOM 1481 O O . GLY A 1 179 ? -3.118 11.894 -3.062 1.00 96.50 179 GLY A O 1
ATOM 1482 N N . ASP A 1 180 ? -2.674 13.840 -4.088 1.00 96.00 180 ASP A N 1
ATOM 1483 C CA . ASP A 1 180 ? -3.909 13.865 -4.879 1.00 96.00 180 ASP A CA 1
ATOM 1484 C C . ASP A 1 180 ? -4.045 12.658 -5.823 1.00 96.00 180 ASP A C 1
ATOM 1486 O O . ASP A 1 180 ? -5.149 12.310 -6.239 1.00 96.00 180 ASP A O 1
ATOM 1490 N N . TYR A 1 181 ? -2.943 11.981 -6.155 1.00 97.19 181 TYR A N 1
ATOM 1491 C CA . TYR A 1 181 ? -2.951 10.780 -6.990 1.00 97.19 181 TYR A CA 1
ATOM 1492 C C . TYR A 1 181 ? -2.990 9.474 -6.197 1.00 97.19 181 TYR A C 1
ATOM 1494 O O . TYR A 1 181 ? -3.223 8.421 -6.801 1.00 97.19 181 TYR A O 1
ATOM 1502 N N . LEU A 1 182 ? -2.744 9.514 -4.884 1.00 98.00 182 LEU A N 1
ATOM 1503 C CA . LEU A 1 182 ? -2.697 8.310 -4.068 1.00 98.00 182 LEU A CA 1
ATOM 1504 C C . LEU A 1 182 ? -4.095 7.718 -3.913 1.00 98.00 182 LEU A C 1
ATOM 1506 O O . LEU A 1 182 ? -5.030 8.369 -3.455 1.00 98.00 182 LEU A O 1
ATOM 1510 N N . GLU A 1 183 ? -4.202 6.441 -4.271 1.00 98.44 183 GLU A N 1
ATOM 1511 C CA . GLU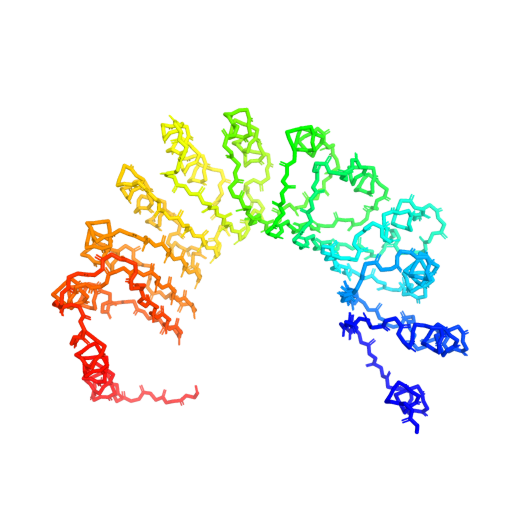 A 1 183 ? -5.405 5.630 -4.095 1.00 98.44 183 GLU A CA 1
ATOM 1512 C C . GLU A 1 183 ? -5.206 4.571 -3.000 1.00 98.44 183 GLU A C 1
ATOM 1514 O O . GLU A 1 183 ? -6.175 4.080 -2.427 1.00 98.44 183 GLU A O 1
ATOM 1519 N N . ASN A 1 184 ? -3.958 4.198 -2.699 1.00 98.44 184 ASN A N 1
ATOM 1520 C CA . ASN A 1 184 ? -3.642 3.151 -1.730 1.00 98.44 184 ASN A CA 1
ATOM 1521 C C . ASN A 1 184 ? -2.464 3.580 -0.859 1.00 98.44 184 ASN A C 1
ATOM 1523 O O . ASN A 1 184 ? -1.410 3.945 -1.387 1.00 98.44 184 ASN A O 1
ATOM 1527 N N . PHE A 1 185 ? -2.624 3.500 0.454 1.00 97.50 185 PHE A N 1
ATOM 1528 C CA . PHE A 1 185 ? -1.600 3.910 1.396 1.00 97.50 185 PHE A CA 1
ATOM 1529 C C . PHE A 1 185 ? -1.483 2.919 2.550 1.00 97.50 185 PHE A C 1
ATOM 1531 O O . PHE A 1 185 ? -2.491 2.482 3.102 1.00 97.50 185 PHE A O 1
ATOM 1538 N N . GLY A 1 186 ? -0.255 2.607 2.951 1.00 95.75 186 GLY A N 1
ATOM 1539 C CA . GLY A 1 186 ? -0.019 1.878 4.182 1.00 95.75 186 GLY A CA 1
ATOM 1540 C C . GLY A 1 186 ? 1.329 2.155 4.827 1.00 95.75 186 GLY A C 1
ATOM 1541 O O . GLY A 1 186 ? 2.331 2.392 4.144 1.00 95.75 186 GLY A O 1
ATOM 1542 N N . PHE A 1 187 ? 1.330 2.153 6.158 1.00 92.06 187 PHE A N 1
ATOM 1543 C CA . PHE A 1 187 ? 2.470 2.564 6.973 1.00 92.06 187 PHE A CA 1
ATOM 1544 C C . PHE A 1 187 ? 2.412 1.978 8.395 1.00 92.06 187 PHE A C 1
ATOM 1546 O O . PHE A 1 187 ? 1.334 1.753 8.951 1.00 92.06 187 PHE A O 1
ATOM 1553 N N . GLU A 1 188 ? 3.579 1.739 8.992 1.00 92.00 188 GLU A N 1
ATOM 1554 C CA . GLU A 1 188 ? 3.718 1.396 10.414 1.00 92.00 188 GLU A CA 1
ATOM 1555 C C . GLU A 1 188 ? 3.961 2.673 11.235 1.00 92.00 188 GLU A C 1
ATOM 1557 O O . GLU A 1 188 ? 4.846 3.453 10.893 1.00 92.00 188 GLU A O 1
ATOM 1562 N N . VAL A 1 189 ? 3.213 2.872 12.324 1.00 89.19 189 VAL A N 1
ATOM 1563 C CA . VAL A 1 189 ? 3.240 4.081 13.172 1.00 89.19 189 VAL A CA 1
ATOM 1564 C C . VAL A 1 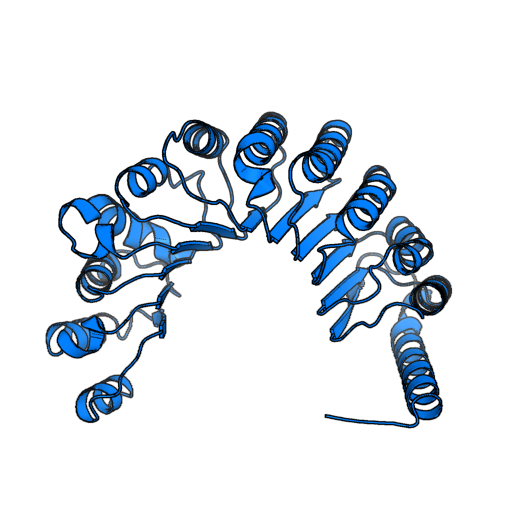189 ? 3.273 3.732 14.662 1.00 89.19 189 VAL A C 1
ATOM 1566 O O . VAL A 1 189 ? 2.726 2.719 15.095 1.00 89.19 189 VAL A O 1
ATOM 1569 N N . GLY A 1 190 ? 3.867 4.593 15.483 1.00 84.50 190 GLY A N 1
ATOM 1570 C CA . GLY A 1 190 ? 3.889 4.485 16.941 1.00 84.50 190 GLY A CA 1
ATOM 1571 C C . GLY A 1 190 ? 5.080 3.716 17.518 1.00 84.50 190 GLY A C 1
ATOM 1572 O O . GLY A 1 190 ? 5.037 3.321 18.679 1.00 84.50 190 GLY A O 1
ATOM 1573 N N . PHE A 1 191 ? 6.136 3.480 16.740 1.00 76.56 191 PHE A N 1
ATOM 1574 C CA . PHE A 1 191 ? 7.350 2.814 17.237 1.00 76.56 191 PHE A CA 1
ATOM 1575 C C . PHE A 1 191 ? 8.533 3.746 17.451 1.00 76.56 191 PHE A C 1
ATOM 1577 O O . PHE A 1 191 ? 9.454 3.399 18.191 1.00 76.56 191 PHE A O 1
ATOM 1584 N N . SER A 1 192 ? 8.560 4.877 16.753 1.00 77.19 192 SER A N 1
ATOM 1585 C CA . SER A 1 192 ? 9.701 5.776 16.794 1.00 77.19 192 SER A CA 1
ATOM 1586 C C . SER A 1 192 ? 9.672 6.654 18.047 1.00 77.19 192 SER A C 1
ATOM 1588 O O . SER A 1 192 ? 8.646 6.825 18.704 1.00 77.19 192 SER A O 1
ATOM 1590 N N . SER A 1 193 ? 10.809 7.272 18.361 1.00 81.19 193 SER A N 1
ATOM 1591 C CA . SER A 1 193 ? 10.854 8.401 19.297 1.00 81.19 193 SER A CA 1
ATOM 1592 C C . SER A 1 193 ? 10.142 9.654 18.758 1.00 81.19 193 SER A C 1
ATOM 1594 O O . SER A 1 193 ? 10.008 10.625 19.495 1.00 81.19 193 SER A O 1
ATOM 1596 N N . PHE A 1 194 ? 9.680 9.631 17.502 1.00 86.00 194 PHE A N 1
ATOM 1597 C CA . PHE A 1 194 ? 9.145 10.759 16.730 1.00 86.00 194 PHE A CA 1
ATOM 1598 C C . PHE A 1 194 ? 7.623 10.648 16.543 1.00 86.00 194 PHE A C 1
ATOM 1600 O O . PHE A 1 194 ? 7.076 10.820 15.454 1.00 86.00 194 PHE A O 1
ATOM 1607 N N . ILE A 1 195 ? 6.918 10.300 17.624 1.00 89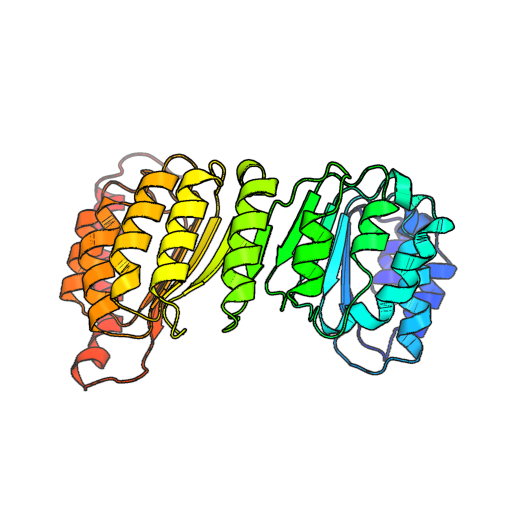.31 195 ILE A N 1
ATOM 1608 C CA . ILE A 1 195 ? 5.458 10.102 17.611 1.00 89.31 195 ILE A CA 1
ATOM 1609 C C . ILE A 1 195 ? 4.737 11.375 17.151 1.00 89.31 195 ILE A C 1
ATOM 1611 O O . ILE A 1 195 ? 3.735 11.294 16.447 1.00 89.31 195 ILE A O 1
ATOM 1615 N N . SER A 1 196 ? 5.233 12.551 17.537 1.00 91.81 196 SER A N 1
ATOM 1616 C CA . SER A 1 196 ? 4.637 13.836 17.155 1.00 91.81 196 SER A CA 1
ATOM 1617 C C . SER A 1 196 ? 4.692 14.056 15.640 1.00 91.81 196 SER A C 1
ATOM 1619 O O . SER A 1 196 ? 3.740 14.539 15.033 1.00 91.81 196 SER A O 1
ATOM 1621 N N . GLU A 1 197 ? 5.786 13.661 15.002 1.00 92.56 197 GLU A N 1
ATOM 1622 C CA . GLU A 1 197 ? 6.004 13.787 13.566 1.00 92.56 197 GLU A CA 1
ATOM 1623 C C . GLU A 1 197 ? 5.205 12.740 12.783 1.00 92.56 197 GLU A C 1
ATOM 1625 O O . GLU A 1 197 ? 4.685 13.028 11.703 1.00 92.56 197 GLU A O 1
ATOM 1630 N N . GLU A 1 198 ? 5.017 11.547 13.352 1.00 92.25 198 GLU A N 1
ATOM 1631 C CA . GLU A 1 198 ? 4.071 10.556 12.832 1.00 92.25 198 GLU A CA 1
ATOM 1632 C C . GLU A 1 198 ? 2.619 11.061 12.914 1.00 92.25 198 GLU A C 1
ATOM 1634 O O . GLU A 1 198 ? 1.848 10.849 11.979 1.00 92.25 198 GLU A O 1
ATOM 1639 N N . GLN A 1 199 ? 2.236 11.789 13.971 1.00 93.44 199 GLN A N 1
ATOM 1640 C CA . GLN A 1 199 ? 0.923 12.448 14.041 1.00 93.44 199 GLN A CA 1
ATOM 1641 C C . GLN A 1 199 ? 0.768 13.505 12.938 1.00 93.44 199 GLN A C 1
ATOM 1643 O O . GLN A 1 199 ? -0.233 13.497 12.219 1.00 93.44 199 GLN A O 1
ATOM 1648 N N . GLN A 1 200 ? 1.784 14.348 12.728 1.00 93.56 200 GLN A N 1
ATOM 1649 C CA . GLN A 1 200 ? 1.803 15.328 11.632 1.00 93.56 200 GLN A CA 1
ATOM 1650 C C . GLN A 1 200 ? 1.769 14.668 10.246 1.00 93.56 200 GLN A C 1
ATOM 1652 O O . GLN A 1 200 ? 1.188 15.211 9.301 1.00 93.56 200 GLN A O 1
ATOM 1657 N N . LEU A 1 201 ? 2.363 13.479 10.099 1.00 94.06 201 LEU A N 1
ATOM 1658 C CA . LEU A 1 201 ? 2.260 12.695 8.872 1.00 94.06 201 LEU A CA 1
ATOM 1659 C C . LEU A 1 201 ? 0.806 12.273 8.615 1.00 94.06 201 LEU A C 1
ATOM 1661 O O . LEU A 1 201 ? 0.330 12.430 7.492 1.00 94.06 201 LEU A O 1
ATOM 1665 N N . LEU A 1 202 ? 0.077 11.803 9.633 1.00 94.81 202 LEU A N 1
ATOM 1666 C CA . LEU A 1 202 ? -1.346 11.461 9.496 1.00 94.81 202 LEU A CA 1
ATOM 1667 C C . LEU A 1 202 ? -2.199 12.688 9.133 1.00 94.81 202 LEU A C 1
ATOM 1669 O O . LEU A 1 202 ? -3.060 12.598 8.256 1.00 94.81 202 LEU A O 1
ATOM 1673 N N . GLU A 1 203 ? -1.916 13.852 9.722 1.00 95.88 203 GLU A N 1
ATOM 1674 C CA . GLU A 1 203 ? -2.547 15.123 9.335 1.00 95.88 203 GLU A CA 1
ATOM 1675 C C . GLU A 1 203 ? -2.230 15.508 7.883 1.00 95.88 203 GLU A C 1
ATOM 1677 O O . GLU A 1 203 ? -3.107 15.960 7.141 1.00 95.88 203 GLU A O 1
ATOM 1682 N N . SER A 1 204 ? -0.996 15.271 7.437 1.00 96.81 204 SER A N 1
ATOM 1683 C CA . SER A 1 204 ? -0.582 15.494 6.049 1.00 96.81 204 SER A CA 1
ATOM 1684 C C . SER A 1 204 ? -1.326 14.573 5.081 1.00 96.81 204 SER A C 1
ATOM 1686 O O . SER A 1 204 ? -1.722 15.020 4.004 1.00 96.81 204 SER A O 1
ATOM 1688 N N . ILE A 1 205 ? -1.594 13.318 5.459 1.00 96.81 205 ILE A N 1
ATOM 1689 C CA . ILE A 1 205 ? -2.430 12.413 4.655 1.00 96.81 205 ILE A CA 1
ATOM 1690 C C . ILE A 1 205 ? -3.843 12.989 4.522 1.00 96.81 205 ILE A C 1
ATOM 1692 O O . ILE A 1 205 ? -4.337 13.109 3.403 1.00 96.81 205 ILE A O 1
ATOM 1696 N N . ILE A 1 206 ? -4.467 13.427 5.622 1.00 96.50 206 ILE A N 1
ATOM 1697 C CA . ILE A 1 206 ? -5.792 14.075 5.580 1.00 96.50 206 ILE A CA 1
ATOM 1698 C C . ILE A 1 206 ? -5.767 15.292 4.650 1.00 96.50 206 ILE A C 1
ATOM 1700 O O . ILE A 1 206 ? -6.692 15.506 3.861 1.00 96.50 206 ILE A O 1
ATOM 1704 N N . LYS A 1 207 ? -4.711 16.103 4.731 1.00 97.50 207 LYS A N 1
ATOM 1705 C CA . LYS A 1 207 ? -4.577 17.344 3.969 1.00 97.50 207 LYS A CA 1
ATOM 1706 C C . LYS A 1 207 ? -4.403 17.098 2.471 1.00 97.50 207 LYS A C 1
ATOM 1708 O O . LYS A 1 207 ? -5.113 17.728 1.691 1.00 97.50 207 LYS A O 1
ATOM 1713 N N . TYR A 1 208 ? -3.499 16.199 2.088 1.00 97.94 208 TYR A N 1
ATOM 1714 C CA . TYR A 1 208 ? -3.033 16.053 0.706 1.00 97.94 208 TYR A CA 1
ATOM 1715 C C . TYR A 1 208 ? -3.583 14.822 -0.026 1.00 97.94 208 TYR A C 1
ATOM 1717 O O . TYR A 1 208 ? -3.537 14.789 -1.246 1.00 97.94 208 TYR A O 1
ATOM 1725 N N . CYS A 1 209 ? -4.095 13.801 0.667 1.00 97.12 209 CYS A N 1
ATOM 1726 C CA . CYS A 1 209 ? -4.454 12.515 0.054 1.00 97.12 209 CYS A CA 1
ATOM 1727 C C . CYS A 1 209 ? -5.971 12.310 0.007 1.00 97.12 209 CYS A C 1
ATOM 1729 O O . CYS A 1 209 ? -6.534 11.526 0.768 1.00 97.12 209 CYS A O 1
ATOM 1731 N N . LYS A 1 210 ? -6.662 13.016 -0.894 1.00 94.19 210 LYS A N 1
ATOM 1732 C CA . LYS A 1 210 ? -8.136 12.993 -0.945 1.00 94.19 210 LYS A CA 1
ATOM 1733 C C . LYS A 1 210 ? -8.733 11.715 -1.536 1.00 94.19 210 LYS A C 1
ATOM 1735 O O . LYS A 1 210 ? -9.892 11.421 -1.270 1.00 94.19 210 LYS A O 1
ATOM 1740 N N . ASN A 1 211 ? -7.959 10.947 -2.301 1.00 96.69 211 ASN A N 1
ATOM 1741 C CA . ASN A 1 211 ? -8.456 9.834 -3.118 1.00 96.69 211 ASN A CA 1
ATOM 1742 C C . ASN A 1 211 ? -8.129 8.440 -2.558 1.00 96.69 211 ASN A C 1
ATOM 1744 O O . ASN A 1 211 ? -8.242 7.453 -3.286 1.00 96.69 211 ASN A O 1
ATOM 1748 N N . ILE A 1 212 ? -7.739 8.339 -1.282 1.00 98.31 212 ILE A N 1
ATOM 1749 C CA . ILE A 1 212 ? -7.408 7.054 -0.655 1.00 98.31 212 ILE A CA 1
ATOM 1750 C C . ILE A 1 212 ? -8.643 6.150 -0.608 1.00 98.31 212 ILE A C 1
ATOM 1752 O O . ILE A 1 212 ? -9.647 6.463 0.027 1.00 98.31 212 ILE A O 1
ATOM 1756 N N . LYS A 1 213 ? -8.519 4.993 -1.259 1.00 98.31 213 LYS A N 1
ATOM 1757 C CA . LYS A 1 213 ? -9.497 3.901 -1.286 1.00 98.31 213 LYS A CA 1
ATOM 1758 C C . LYS A 1 213 ? -9.066 2.728 -0.426 1.00 98.31 213 LYS A C 1
ATOM 1760 O O . LYS A 1 213 ? -9.920 1.986 0.048 1.00 98.31 213 LYS A O 1
ATOM 1765 N N . PHE A 1 214 ? -7.763 2.542 -0.242 1.00 98.50 214 PHE A N 1
ATOM 1766 C CA . PHE A 1 214 ? -7.218 1.497 0.614 1.00 98.50 214 PHE A CA 1
ATOM 1767 C C . PHE A 1 214 ? -6.237 2.089 1.622 1.00 98.50 214 PHE A C 1
ATOM 1769 O O . PHE A 1 214 ? -5.227 2.672 1.227 1.00 98.50 214 PHE A O 1
ATOM 1776 N N . LEU A 1 215 ? -6.543 1.912 2.907 1.00 98.06 215 LEU A N 1
ATOM 1777 C CA . LEU A 1 215 ? -5.679 2.259 4.028 1.00 98.06 215 LEU A CA 1
ATOM 1778 C C . LEU A 1 215 ? -5.247 0.992 4.791 1.00 98.06 215 LEU A C 1
ATOM 1780 O O . LEU A 1 215 ? -6.105 0.230 5.236 1.00 98.06 215 LEU A O 1
ATOM 1784 N N . ASP A 1 216 ? -3.939 0.770 4.950 1.00 97.38 216 ASP A N 1
ATOM 1785 C CA . ASP A 1 216 ? -3.348 -0.322 5.750 1.00 97.38 216 ASP A CA 1
ATOM 1786 C C . ASP A 1 216 ? -2.392 0.237 6.809 1.00 97.38 216 ASP A C 1
ATOM 1788 O O . ASP A 1 216 ? -1.297 0.697 6.490 1.00 97.38 216 ASP A O 1
ATOM 1792 N N . LEU A 1 217 ? -2.796 0.220 8.075 1.00 95.44 217 LEU A N 1
ATOM 1793 C CA . LEU A 1 217 ? -2.015 0.802 9.162 1.00 95.44 217 LEU A CA 1
ATOM 1794 C C . LEU A 1 217 ? -1.707 -0.223 10.242 1.00 95.44 217 LEU A C 1
ATOM 1796 O O . LEU A 1 217 ? -2.561 -0.997 10.672 1.00 95.44 217 LEU A O 1
ATOM 1800 N N . THR A 1 218 ? -0.469 -0.184 10.718 1.00 93.75 218 THR A N 1
ATOM 1801 C CA . THR A 1 218 ? -0.039 -0.950 11.888 1.00 93.75 218 THR A CA 1
ATOM 1802 C C . THR A 1 218 ? 0.351 0.030 12.986 1.00 93.75 218 THR A C 1
ATOM 1804 O O . THR A 1 218 ? 1.211 0.878 12.759 1.00 93.75 218 THR A O 1
ATOM 1807 N N . VAL A 1 219 ? -0.298 -0.055 14.147 1.00 92.62 219 VAL A N 1
ATOM 1808 C CA . VAL A 1 219 ? -0.203 0.940 15.222 1.00 92.62 219 VAL A CA 1
ATOM 1809 C C . VAL A 1 219 ? 0.407 0.335 16.479 1.00 92.62 219 VAL A C 1
ATOM 1811 O O . VAL A 1 219 ? -0.059 -0.685 16.987 1.00 92.62 219 VAL A O 1
ATOM 1814 N N . PHE A 1 220 ? 1.416 1.021 17.010 1.00 90.38 220 PHE A N 1
ATOM 1815 C CA . PHE A 1 220 ? 2.208 0.568 18.154 1.00 90.38 220 PHE A CA 1
ATOM 1816 C C . PHE A 1 220 ? 2.208 1.540 19.341 1.00 90.38 220 PHE A C 1
ATOM 1818 O O . PHE A 1 220 ? 2.843 1.268 20.356 1.00 90.38 220 PHE A O 1
ATOM 1825 N N . ASN A 1 221 ? 1.463 2.649 19.259 1.00 89.44 221 ASN A N 1
ATOM 1826 C CA . ASN A 1 221 ? 1.349 3.624 20.345 1.00 89.44 221 ASN A CA 1
ATOM 1827 C C . ASN A 1 221 ? -0.082 4.146 20.506 1.00 89.44 221 ASN A C 1
ATOM 1829 O O . ASN A 1 221 ? -0.710 4.543 19.521 1.00 89.44 221 ASN A O 1
ATOM 1833 N N . SER A 1 222 ? -0.565 4.244 21.749 1.00 89.06 222 SER A N 1
ATOM 1834 C CA . SER A 1 222 ? -1.891 4.797 22.068 1.00 89.06 222 SER A CA 1
ATOM 1835 C C . SER A 1 222 ? -2.085 6.223 21.560 1.00 89.06 222 SER A C 1
ATOM 1837 O O . SER A 1 222 ? -3.184 6.578 21.137 1.00 89.06 222 SER A O 1
ATOM 1839 N N . ARG A 1 223 ? -1.023 7.040 21.527 1.00 91.12 223 ARG A N 1
ATOM 1840 C CA . ARG A 1 223 ? -1.090 8.434 21.054 1.00 91.12 223 ARG A CA 1
ATOM 1841 C C . ARG A 1 223 ? -1.467 8.555 19.574 1.00 91.12 223 ARG A C 1
ATOM 1843 O O . ARG A 1 223 ? -1.835 9.641 19.139 1.00 91.12 223 ARG A O 1
ATOM 1850 N N . ILE A 1 224 ? -1.385 7.471 18.802 1.00 92.75 224 ILE A N 1
ATOM 1851 C CA . ILE A 1 224 ? -1.729 7.445 17.375 1.00 92.75 224 ILE A CA 1
ATOM 1852 C C . ILE A 1 224 ? -3.194 7.041 17.129 1.00 92.75 224 ILE A C 1
ATOM 1854 O O . ILE A 1 224 ? -3.734 7.311 16.059 1.00 92.75 224 ILE A O 1
ATOM 1858 N N . ILE A 1 225 ? -3.881 6.465 18.120 1.00 93.62 225 ILE A N 1
ATOM 1859 C CA . ILE A 1 225 ? -5.235 5.913 17.948 1.00 93.62 225 ILE A CA 1
ATOM 1860 C C . ILE A 1 225 ? -6.267 6.991 17.581 1.00 93.62 225 ILE A C 1
ATOM 1862 O O . ILE A 1 225 ? -7.022 6.828 16.626 1.00 93.62 225 ILE A O 1
ATOM 1866 N N . TYR A 1 226 ? -6.271 8.135 18.266 1.00 94.75 226 TYR A N 1
ATOM 1867 C CA . TYR A 1 226 ? -7.186 9.231 17.921 1.00 94.75 226 TYR A CA 1
ATOM 1868 C C . TYR A 1 226 ? -6.854 9.903 16.571 1.00 94.75 226 TYR A C 1
ATOM 1870 O O . TYR A 1 226 ? -7.776 10.127 15.784 1.00 94.75 226 TYR A O 1
ATOM 1878 N N . PRO A 1 227 ? -5.577 10.173 16.232 1.00 95.50 227 PRO A N 1
ATOM 1879 C CA . PRO A 1 227 ? -5.192 10.562 14.873 1.00 95.50 227 PRO A CA 1
ATOM 1880 C C . PRO A 1 227 ? -5.654 9.579 13.783 1.00 95.50 227 PRO A C 1
ATOM 1882 O O . PRO A 1 227 ? -6.138 10.013 12.738 1.00 95.50 227 PRO A O 1
ATOM 1885 N N . LEU A 1 228 ? -5.566 8.266 14.029 1.00 94.75 228 LEU A N 1
ATOM 1886 C CA . LEU A 1 228 ? -6.077 7.221 13.132 1.00 94.75 228 LEU A CA 1
ATOM 1887 C C . LEU A 1 228 ? -7.596 7.336 12.931 1.00 94.75 228 LEU A C 1
ATOM 1889 O O . LEU A 1 228 ? -8.080 7.217 11.803 1.00 94.75 228 LEU A O 1
ATOM 1893 N N . PHE A 1 229 ? -8.353 7.568 14.004 1.00 96.25 229 PHE A N 1
ATOM 1894 C CA . PHE A 1 229 ? -9.800 7.781 13.927 1.00 96.25 229 PHE A CA 1
ATOM 1895 C C . PHE A 1 229 ? -10.143 9.012 13.096 1.00 96.25 229 PHE A C 1
ATOM 1897 O O . PHE A 1 229 ? -10.970 8.925 12.190 1.00 96.25 229 PHE A O 1
ATOM 1904 N N . ASN A 1 230 ? -9.447 10.126 13.338 1.00 96.81 230 ASN A N 1
ATOM 1905 C CA . ASN A 1 230 ? -9.612 11.341 12.550 1.00 96.81 230 ASN A CA 1
ATOM 1906 C C . ASN A 1 230 ? -9.302 11.086 11.064 1.00 96.81 230 ASN A C 1
ATOM 1908 O O . ASN A 1 230 ? -10.064 11.495 10.192 1.00 96.81 230 ASN A O 1
ATOM 1912 N N . LEU A 1 231 ? -8.226 10.355 10.759 1.00 96.56 231 LEU A N 1
ATOM 1913 C CA . LEU A 1 231 ? -7.888 9.969 9.389 1.00 96.56 231 LEU A CA 1
ATOM 1914 C C . LEU A 1 231 ? -8.994 9.123 8.740 1.00 96.56 231 LEU A C 1
ATOM 1916 O O . LEU A 1 231 ? -9.400 9.407 7.615 1.00 96.56 231 LEU A O 1
ATOM 1920 N N . THR A 1 232 ? -9.506 8.117 9.451 1.00 95.62 232 THR A N 1
ATOM 1921 C CA . THR A 1 232 ? -10.564 7.221 8.952 1.00 95.62 232 THR A CA 1
ATOM 1922 C C . THR A 1 232 ? -11.848 7.995 8.647 1.00 95.62 232 THR A C 1
ATOM 1924 O O . THR A 1 232 ? -12.396 7.871 7.552 1.00 95.62 232 THR A O 1
ATOM 1927 N N . GLU A 1 233 ? -12.268 8.868 9.565 1.00 96.00 233 GLU A N 1
ATOM 1928 C CA . GLU A 1 233 ? -13.438 9.740 9.411 1.00 96.00 233 GLU A CA 1
ATOM 1929 C C . GLU A 1 233 ? -13.293 10.680 8.200 1.00 96.00 233 GLU A C 1
ATOM 1931 O O . GLU A 1 233 ? -14.233 10.853 7.423 1.00 96.00 233 GLU A O 1
ATOM 1936 N N . ASN A 1 234 ? -12.105 11.258 7.988 1.00 96.44 234 ASN A N 1
ATOM 1937 C CA . ASN A 1 234 ? -11.844 12.160 6.861 1.00 96.44 234 ASN A CA 1
ATOM 1938 C C . ASN A 1 234 ? -11.797 11.440 5.504 1.00 96.44 234 ASN A C 1
ATOM 1940 O O . ASN A 1 234 ? -12.130 12.037 4.481 1.00 96.44 234 ASN A O 1
ATOM 1944 N N . LEU A 1 235 ? -11.393 10.167 5.476 1.00 95.44 235 LEU A N 1
ATOM 1945 C CA . LEU A 1 235 ? -11.302 9.370 4.248 1.00 95.44 235 LEU A CA 1
ATOM 1946 C C . LEU A 1 235 ? -12.592 8.607 3.911 1.00 95.44 235 LEU A C 1
ATOM 1948 O O . LEU A 1 235 ? -12.692 8.031 2.826 1.00 95.44 235 LEU A O 1
ATOM 1952 N N . LYS A 1 236 ? -13.596 8.623 4.797 1.00 94.50 236 LYS A N 1
ATOM 1953 C CA . LYS A 1 236 ? -14.800 7.779 4.712 1.00 94.50 236 LYS A CA 1
ATOM 1954 C C . LYS A 1 236 ? -15.532 7.817 3.366 1.00 94.50 236 LYS A C 1
ATOM 1956 O O . LYS A 1 236 ? -16.131 6.829 2.969 1.00 94.50 236 LYS A O 1
ATOM 1961 N N . GLN A 1 237 ? -15.501 8.934 2.640 1.00 93.31 237 GLN A N 1
ATOM 1962 C CA . GLN A 1 237 ? -16.222 9.047 1.365 1.00 93.31 237 GLN A CA 1
ATOM 1963 C C . GLN A 1 237 ? -15.625 8.176 0.249 1.00 93.31 237 GLN A C 1
ATOM 1965 O O . GLN A 1 237 ? -16.367 7.724 -0.618 1.00 93.31 237 GLN A O 1
ATOM 1970 N N . ASN A 1 238 ? -14.310 7.937 0.279 1.00 96.00 238 ASN A N 1
ATOM 1971 C CA . ASN A 1 238 ? -13.584 7.226 -0.779 1.00 96.00 238 ASN A CA 1
ATOM 1972 C C . ASN A 1 238 ? -13.045 5.860 -0.331 1.00 96.00 238 ASN A C 1
ATOM 1974 O O . ASN A 1 238 ? -12.653 5.052 -1.173 1.00 96.00 238 ASN A O 1
ATOM 1978 N N . LEU A 1 239 ? -13.016 5.601 0.979 1.00 97.62 239 LEU A N 1
ATOM 1979 C CA . LEU A 1 239 ? -12.432 4.403 1.566 1.00 97.62 239 LEU A CA 1
ATOM 1980 C C . LEU A 1 239 ? -13.269 3.149 1.260 1.00 97.62 239 LEU A C 1
ATOM 1982 O O . LEU A 1 239 ? -14.395 3.011 1.725 1.00 97.62 239 LEU A O 1
ATOM 1986 N N . ASN A 1 240 ? -12.675 2.200 0.534 1.00 97.94 240 ASN A N 1
ATOM 1987 C CA . ASN A 1 240 ? -13.268 0.902 0.194 1.00 97.94 240 ASN A CA 1
ATOM 1988 C C . ASN A 1 240 ? -12.641 -0.257 0.980 1.00 97.94 240 ASN A C 1
ATOM 1990 O O . ASN A 1 240 ? -13.298 -1.271 1.227 1.00 97.94 240 ASN A O 1
ATOM 1994 N N . HIS A 1 241 ? -11.368 -0.122 1.354 1.00 98.56 241 HIS A N 1
ATOM 1995 C CA . HIS A 1 241 ? -10.607 -1.137 2.068 1.00 98.56 241 HIS A CA 1
ATOM 1996 C C . HIS A 1 241 ? -9.915 -0.510 3.277 1.00 98.56 241 HIS A C 1
ATOM 1998 O O . HIS A 1 241 ? -9.202 0.486 3.146 1.00 98.56 241 HIS A O 1
ATOM 2004 N N . LEU A 1 242 ? -10.086 -1.127 4.442 1.00 98.44 242 LEU A N 1
ATOM 2005 C CA . LEU A 1 242 ? -9.423 -0.721 5.675 1.00 98.44 242 LEU A CA 1
ATOM 2006 C C . LEU A 1 242 ? -8.755 -1.932 6.323 1.00 98.44 242 LEU A C 1
ATOM 2008 O O . LEU A 1 242 ? -9.390 -2.963 6.538 1.00 98.44 242 LEU A O 1
ATOM 2012 N N . SER A 1 243 ? -7.472 -1.805 6.635 1.00 98.00 243 SER A N 1
ATOM 2013 C CA . SER A 1 243 ? -6.696 -2.779 7.393 1.00 98.00 243 SER A CA 1
ATOM 2014 C C . SER A 1 243 ? -6.035 -2.072 8.571 1.00 98.00 243 SER A C 1
ATOM 2016 O O . SER A 1 243 ? -5.332 -1.081 8.384 1.00 98.00 243 SER A O 1
ATOM 2018 N N . ILE A 1 244 ? -6.298 -2.550 9.787 1.00 96.75 244 ILE A N 1
ATOM 2019 C CA . ILE A 1 244 ? -5.715 -2.019 11.021 1.00 96.75 244 ILE A CA 1
ATOM 2020 C C . ILE A 1 244 ? -5.122 -3.181 11.814 1.00 96.75 244 ILE A C 1
ATOM 2022 O O . ILE A 1 244 ? -5.794 -4.183 12.072 1.00 96.75 244 ILE A O 1
ATOM 2026 N N . LYS A 1 245 ? -3.861 -3.040 12.216 1.00 95.12 245 LYS A N 1
ATOM 2027 C CA . LYS A 1 245 ? -3.140 -4.007 13.047 1.00 95.12 245 LYS A CA 1
ATOM 2028 C C . LYS A 1 245 ? -2.652 -3.333 14.326 1.00 95.12 245 LYS A C 1
ATOM 2030 O O . LYS A 1 245 ? -2.001 -2.294 14.251 1.00 95.12 245 LYS A O 1
ATOM 2035 N N . ILE A 1 246 ? -2.963 -3.906 15.483 1.00 92.38 246 ILE A N 1
ATOM 2036 C CA . ILE A 1 246 ? -2.615 -3.383 16.808 1.00 92.38 246 ILE A CA 1
ATOM 2037 C C . ILE A 1 246 ? -2.239 -4.560 17.703 1.00 92.38 246 ILE A C 1
ATOM 2039 O O . ILE A 1 246 ? -2.998 -5.516 17.827 1.00 92.38 246 ILE A O 1
ATOM 2043 N N . PHE A 1 247 ? -1.084 -4.470 18.358 1.00 86.19 247 PHE A N 1
ATOM 2044 C CA . PHE A 1 247 ? -0.514 -5.567 19.150 1.00 86.19 247 PHE A CA 1
ATOM 2045 C C . PHE A 1 247 ? -0.495 -5.268 20.658 1.00 86.19 247 PHE A C 1
ATOM 2047 O O . PHE A 1 247 ? 0.373 -5.739 21.382 1.00 86.19 247 PHE A O 1
ATOM 2054 N N . ALA A 1 248 ? -1.437 -4.452 21.140 1.00 86.62 248 ALA A N 1
ATOM 2055 C CA . ALA A 1 248 ? -1.576 -4.115 22.557 1.00 86.62 248 ALA A CA 1
ATOM 2056 C C . ALA A 1 248 ? -3.051 -4.105 22.981 1.00 86.62 248 ALA A C 1
ATOM 2058 O O . ALA A 1 248 ? -3.914 -3.621 22.240 1.00 86.62 248 ALA A O 1
ATOM 2059 N N . ILE A 1 249 ? -3.328 -4.622 24.184 1.00 84.62 249 ILE A N 1
ATOM 2060 C CA . ILE A 1 249 ? -4.689 -4.833 24.709 1.00 84.62 249 ILE A CA 1
ATOM 2061 C C . ILE A 1 249 ? -5.447 -3.509 24.832 1.00 84.62 249 ILE A C 1
ATOM 2063 O O . ILE A 1 249 ? -6.547 -3.376 24.303 1.00 84.62 249 ILE A O 1
ATOM 2067 N N . GLU A 1 250 ? -4.847 -2.516 25.491 1.00 87.75 250 GLU A N 1
ATOM 2068 C CA . GLU A 1 250 ? -5.472 -1.210 25.736 1.00 87.75 250 GLU A CA 1
ATOM 2069 C C . GLU A 1 250 ? -5.883 -0.522 24.424 1.00 87.75 250 GLU A C 1
ATOM 2071 O O . GLU A 1 250 ? -6.998 -0.028 24.277 1.00 87.75 250 GLU A O 1
ATOM 2076 N N . PHE A 1 251 ? -5.002 -0.550 23.424 1.00 88.81 251 PHE A N 1
ATOM 2077 C CA . PHE A 1 251 ? -5.212 0.130 22.144 1.00 88.81 251 PHE A CA 1
ATOM 2078 C C . PHE A 1 251 ? -6.276 -0.589 21.310 1.00 88.81 251 PHE A C 1
ATOM 2080 O O . PHE A 1 251 ? -7.078 0.048 20.622 1.00 88.81 251 PHE A O 1
ATOM 2087 N N . SER A 1 252 ? -6.281 -1.923 21.387 1.00 91.06 252 SER A N 1
ATOM 2088 C CA . SER A 1 252 ? -7.273 -2.771 20.732 1.00 91.06 252 SER A CA 1
ATOM 2089 C C . SER A 1 252 ? -8.667 -2.520 21.305 1.00 91.06 252 SER A C 1
ATOM 2091 O O . SER A 1 252 ? -9.605 -2.337 20.535 1.00 91.06 252 SER A O 1
ATOM 2093 N N . SER A 1 253 ? -8.781 -2.413 22.633 1.00 92.06 253 SER A N 1
ATOM 2094 C CA . SER A 1 253 ? -10.025 -2.074 23.336 1.00 92.06 253 SER A CA 1
ATOM 2095 C C . SER A 1 253 ? -10.588 -0.723 22.876 1.00 92.06 253 SER A C 1
ATOM 2097 O O . SER A 1 253 ? -11.706 -0.660 22.361 1.00 92.06 253 SER A O 1
ATOM 2099 N N . ILE A 1 254 ? -9.773 0.342 22.915 1.00 94.88 254 ILE A N 1
ATOM 2100 C CA . ILE A 1 254 ? -10.175 1.684 22.448 1.00 94.88 254 ILE A CA 1
ATOM 2101 C C . ILE A 1 254 ? -10.601 1.652 20.971 1.00 94.88 254 ILE A C 1
ATOM 2103 O O . ILE A 1 254 ? -11.589 2.284 20.590 1.00 94.88 254 ILE A O 1
ATOM 2107 N N . THR A 1 255 ? -9.875 0.906 20.133 1.00 95.31 255 THR A N 1
ATOM 2108 C CA . THR A 1 255 ? -10.178 0.761 18.701 1.00 95.31 255 THR A CA 1
ATOM 2109 C C . THR A 1 255 ? -11.510 0.073 18.468 1.00 95.31 255 THR A C 1
ATOM 2111 O O . THR A 1 255 ? -12.324 0.587 17.708 1.00 95.31 255 THR A O 1
ATOM 2114 N N . LEU A 1 256 ? -11.778 -1.046 19.138 1.00 94.81 256 LEU A N 1
ATOM 2115 C CA . LEU A 1 256 ? -13.040 -1.768 18.998 1.00 94.81 256 LEU A CA 1
ATOM 2116 C C . LEU A 1 256 ? -14.235 -0.918 19.453 1.00 94.81 256 LEU A C 1
ATOM 2118 O O . LEU A 1 256 ? -15.229 -0.825 18.733 1.00 94.81 256 LEU A O 1
ATOM 2122 N N . GLN A 1 257 ? -14.109 -0.210 20.577 1.00 95.62 257 GLN A N 1
ATOM 2123 C CA . GLN A 1 257 ? -15.189 0.633 21.095 1.00 95.62 257 GLN A CA 1
ATOM 2124 C C . GLN A 1 257 ? -15.563 1.789 20.148 1.00 95.62 257 GLN A C 1
ATOM 2126 O O . GLN A 1 257 ? -16.737 2.153 20.060 1.00 95.62 257 GLN A O 1
ATOM 2131 N N . ASN A 1 258 ? -14.597 2.349 19.409 1.00 96.62 258 ASN A N 1
ATOM 2132 C CA . ASN A 1 258 ? -14.791 3.589 18.646 1.00 96.62 258 ASN A CA 1
ATOM 2133 C C . ASN A 1 258 ? -14.798 3.424 17.123 1.00 96.62 258 ASN A C 1
ATOM 2135 O O . ASN A 1 258 ? -15.391 4.251 16.440 1.00 96.62 258 ASN A O 1
ATOM 2139 N N . LEU A 1 259 ? -14.154 2.402 16.556 1.00 96.50 259 LEU A N 1
ATOM 2140 C CA . LEU A 1 259 ? -13.973 2.317 15.105 1.00 96.50 259 LEU A CA 1
ATOM 2141 C C . LEU A 1 259 ? -15.299 2.112 14.367 1.00 96.50 259 LEU A C 1
ATOM 2143 O O . LEU A 1 259 ? -15.494 2.704 13.311 1.00 96.50 259 LEU A O 1
ATOM 2147 N N . GLY A 1 260 ? -16.214 1.309 14.921 1.00 95.44 260 GLY A N 1
ATOM 2148 C CA . GLY A 1 260 ? -17.456 0.915 14.243 1.00 95.44 260 GLY A CA 1
ATOM 2149 C C . GLY A 1 260 ? -18.314 2.096 13.772 1.00 95.44 260 GLY A C 1
ATOM 2150 O O . GLY A 1 260 ? -18.844 2.047 12.668 1.00 95.44 260 GLY A O 1
ATOM 2151 N N . GLN A 1 261 ? -18.380 3.173 14.561 1.00 95.00 261 GLN A N 1
ATOM 2152 C CA . GLN A 1 261 ? -19.139 4.396 14.246 1.00 95.00 261 GLN A CA 1
ATOM 2153 C C . GLN A 1 261 ? -18.454 5.306 13.208 1.00 95.00 261 GLN A C 1
ATOM 2155 O O . GLN A 1 261 ? -19.113 6.169 12.636 1.00 95.00 261 GLN A O 1
ATOM 2160 N N . LEU A 1 262 ? -17.150 5.123 12.973 1.00 96.44 262 LEU A N 1
ATOM 2161 C CA . LEU A 1 262 ? -16.336 5.924 12.045 1.00 96.44 262 LEU A CA 1
ATOM 2162 C C . LEU A 1 262 ? -16.199 5.263 10.667 1.00 96.44 262 LEU A C 1
ATOM 2164 O O . LEU A 1 262 ? -15.644 5.849 9.734 1.00 96.44 262 LEU A O 1
ATOM 2168 N N . LEU A 1 263 ? -16.646 4.010 10.538 1.00 96.38 263 LEU A N 1
ATOM 2169 C CA . LEU A 1 263 ? -16.592 3.291 9.275 1.00 96.38 263 LEU A CA 1
ATOM 2170 C C . LEU A 1 263 ? -17.522 3.954 8.245 1.00 96.38 263 LEU A C 1
ATOM 2172 O O . LEU A 1 263 ? -18.597 4.452 8.590 1.00 96.38 263 LEU A O 1
ATOM 2176 N N . PRO A 1 264 ? -17.163 3.924 6.951 1.00 95.81 264 PRO A N 1
ATOM 2177 C CA . PRO A 1 264 ? -18.077 4.362 5.907 1.00 95.81 264 PRO A CA 1
ATOM 2178 C C . PRO A 1 264 ? -19.297 3.436 5.826 1.00 95.81 264 PRO A C 1
ATOM 2180 O O . PRO A 1 264 ? -19.288 2.322 6.344 1.00 95.81 264 PRO A O 1
ATOM 2183 N N . LEU A 1 265 ? -20.352 3.860 5.124 1.00 94.94 265 LEU A N 1
ATOM 2184 C CA . LEU A 1 265 ? -21.569 3.046 4.959 1.00 94.94 265 LEU A CA 1
ATOM 2185 C C . LEU A 1 265 ? -21.316 1.729 4.210 1.00 94.94 265 LEU A C 1
ATOM 2187 O O . LEU A 1 265 ? -22.101 0.790 4.323 1.00 94.94 265 LEU A O 1
ATOM 2191 N N . LYS A 1 266 ? -20.235 1.653 3.428 1.00 96.00 266 LYS A N 1
ATOM 2192 C CA . LYS A 1 266 ? -19.878 0.481 2.635 1.00 96.00 266 LYS A CA 1
ATOM 2193 C C . LYS A 1 266 ? -18.366 0.280 2.621 1.00 96.00 266 LYS A C 1
ATOM 2195 O O . LYS A 1 266 ? -17.633 1.200 2.286 1.00 96.00 266 LYS A O 1
ATOM 2200 N N . LEU A 1 267 ? -17.926 -0.943 2.899 1.00 96.94 267 LEU A N 1
ATOM 2201 C CA . LEU A 1 267 ? -16.561 -1.421 2.697 1.00 96.94 267 LEU A CA 1
ATOM 2202 C C . LEU A 1 267 ? -16.571 -2.694 1.851 1.00 96.94 267 LEU A C 1
ATOM 2204 O O . LEU A 1 267 ? -17.368 -3.612 2.062 1.00 96.94 267 LEU A O 1
ATOM 2208 N N . GLU A 1 268 ? -15.636 -2.780 0.910 1.00 97.81 268 GLU A N 1
ATOM 2209 C CA . GLU A 1 268 ? -15.330 -4.030 0.217 1.00 97.81 268 GLU A CA 1
ATOM 2210 C C . GLU A 1 268 ? -14.506 -4.971 1.098 1.00 97.81 268 GLU A C 1
ATOM 2212 O O . GLU A 1 268 ? -14.668 -6.190 1.021 1.00 97.81 268 GLU A O 1
ATOM 2217 N N . TYR A 1 269 ? -13.638 -4.416 1.946 1.00 97.44 269 TYR A N 1
ATOM 2218 C CA . TYR A 1 269 ? -12.800 -5.195 2.847 1.00 97.44 269 TYR A CA 1
ATOM 2219 C C . TYR A 1 269 ? -12.528 -4.455 4.156 1.00 97.44 269 TYR A C 1
ATOM 2221 O O . TYR A 1 269 ? -12.072 -3.313 4.138 1.00 97.44 269 TYR A O 1
ATOM 2229 N N . LEU A 1 270 ? -12.750 -5.133 5.280 1.00 97.56 270 LEU A N 1
ATOM 2230 C CA . LEU A 1 270 ? -12.272 -4.710 6.591 1.00 97.56 270 LEU A CA 1
ATOM 2231 C C . LEU A 1 270 ? -11.405 -5.821 7.182 1.00 97.56 270 LEU A C 1
ATOM 2233 O O . LEU A 1 270 ? -11.855 -6.959 7.287 1.00 97.56 270 LEU A O 1
ATOM 2237 N N . SER A 1 271 ? -10.179 -5.489 7.573 1.00 96.69 271 SER A N 1
ATOM 2238 C CA . SER A 1 271 ? -9.247 -6.397 8.236 1.00 96.69 271 SER A CA 1
ATOM 2239 C C . SER A 1 271 ? -8.793 -5.802 9.556 1.00 96.69 271 SER A C 1
ATOM 2241 O O . SER A 1 271 ? -8.166 -4.747 9.574 1.00 96.69 271 SER A O 1
ATOM 2243 N N . LEU A 1 272 ? -9.067 -6.491 10.656 1.00 95.38 272 LEU A N 1
ATOM 2244 C CA . LEU A 1 272 ? -8.625 -6.093 11.987 1.00 95.38 272 LEU A CA 1
ATOM 2245 C C . LEU A 1 272 ? -7.729 -7.192 12.549 1.00 95.38 272 LEU A C 1
ATOM 2247 O O . LEU A 1 272 ? -8.147 -8.341 12.644 1.00 95.38 272 LEU A O 1
ATOM 2251 N N . THR A 1 273 ? -6.488 -6.853 12.891 1.00 93.19 273 THR A N 1
ATOM 2252 C CA . THR A 1 273 ? -5.582 -7.735 13.640 1.00 93.19 273 THR A CA 1
ATOM 2253 C C . THR A 1 273 ? -5.338 -7.114 15.002 1.00 93.19 273 THR A C 1
ATOM 2255 O O . THR A 1 273 ? -4.632 -6.117 15.080 1.00 93.19 273 THR A O 1
ATOM 2258 N N . LEU A 1 274 ? -5.986 -7.634 16.040 1.00 90.56 274 LEU A N 1
ATOM 2259 C CA . LEU A 1 274 ? -6.089 -6.990 17.354 1.00 90.56 274 LEU A CA 1
ATOM 2260 C C . LEU A 1 274 ? -5.953 -8.027 18.479 1.00 90.56 274 LEU A C 1
ATOM 2262 O O . LEU A 1 274 ? -6.158 -9.224 18.256 1.00 90.56 274 LEU A O 1
ATOM 2266 N N . ILE A 1 275 ? -5.712 -7.561 19.707 1.00 86.94 275 ILE A N 1
ATOM 2267 C CA . ILE A 1 275 ? -5.972 -8.367 20.908 1.00 86.94 275 ILE A CA 1
ATOM 2268 C C . ILE A 1 275 ? -7.410 -8.095 21.347 1.00 86.94 275 ILE A C 1
ATOM 2270 O O . ILE A 1 275 ? -7.760 -6.965 21.679 1.00 86.94 275 ILE A O 1
ATOM 2274 N N . ILE A 1 276 ? -8.265 -9.112 21.296 1.00 82.94 276 ILE A N 1
ATOM 2275 C CA . ILE A 1 276 ? -9.713 -8.918 21.379 1.00 82.94 276 ILE A CA 1
ATOM 2276 C C . ILE A 1 276 ? -10.215 -9.274 22.774 1.00 82.94 276 ILE A C 1
ATOM 2278 O O . ILE A 1 276 ? -10.025 -10.397 23.227 1.00 82.94 276 ILE A O 1
ATOM 2282 N N . LYS A 1 277 ? -10.907 -8.327 23.411 1.00 85.56 277 LYS A N 1
ATOM 2283 C CA . LYS A 1 277 ? -11.821 -8.600 24.523 1.00 85.56 277 LYS A CA 1
ATOM 2284 C C . LYS A 1 277 ? -13.233 -8.727 23.982 1.00 85.56 277 LYS A C 1
ATOM 2286 O O . LYS A 1 277 ? -13.618 -7.996 23.065 1.00 85.56 277 LYS A O 1
ATOM 2291 N N . TYR A 1 278 ? -13.986 -9.673 24.526 1.00 82.38 278 TYR A N 1
ATOM 2292 C CA . TYR A 1 278 ? -15.314 -9.995 24.020 1.00 82.38 278 TYR A CA 1
ATOM 2293 C C . TYR A 1 278 ? -16.266 -8.792 24.095 1.00 82.38 278 TYR A C 1
ATOM 2295 O O . TYR A 1 278 ? -16.923 -8.465 23.106 1.00 82.38 278 TYR A O 1
ATOM 2303 N N . GLU A 1 279 ? -16.286 -8.099 25.233 1.00 87.25 279 GLU A N 1
ATOM 2304 C CA . GLU A 1 279 ? -17.192 -6.982 25.508 1.00 87.25 279 GLU A CA 1
ATOM 2305 C C . GLU A 1 279 ? -16.967 -5.836 24.514 1.00 87.25 279 GLU A C 1
ATOM 2307 O O . GLU A 1 279 ? -17.915 -5.274 23.963 1.00 87.25 279 GLU A O 1
ATOM 2312 N N . ASP A 1 280 ? -15.702 -5.539 24.216 1.00 91.62 280 ASP A N 1
ATOM 2313 C CA . ASP A 1 280 ? -15.323 -4.493 23.266 1.00 91.62 280 ASP A CA 1
ATOM 2314 C C . ASP A 1 280 ? -15.678 -4.874 21.827 1.00 91.62 280 ASP A C 1
ATOM 2316 O O . ASP A 1 280 ? -16.118 -4.031 21.039 1.00 91.62 280 ASP A O 1
ATOM 2320 N N . PHE A 1 281 ? -15.524 -6.151 21.468 1.00 88.50 281 PHE A N 1
ATOM 2321 C CA . PHE A 1 281 ? -15.911 -6.638 20.148 1.00 88.50 281 PHE A CA 1
ATOM 2322 C C . PHE A 1 281 ? -17.429 -6.595 19.946 1.00 88.50 281 PHE A C 1
ATOM 2324 O O . PHE A 1 281 ? -17.897 -6.224 18.870 1.00 88.50 281 PHE A O 1
ATOM 2331 N N . GLU A 1 282 ? -18.215 -6.906 20.979 1.00 88.88 282 GLU A N 1
ATOM 2332 C CA . GLU A 1 282 ? -19.669 -6.744 20.930 1.00 88.88 282 GLU A CA 1
ATOM 2333 C C . GLU A 1 282 ? -20.060 -5.275 20.680 1.00 88.88 282 GLU A C 1
ATOM 2335 O O . GLU A 1 282 ? -20.941 -4.999 19.859 1.00 88.88 282 GLU A O 1
ATOM 2340 N N . ILE A 1 283 ? -19.375 -4.325 21.327 1.00 94.44 283 ILE A N 1
ATOM 2341 C CA . ILE A 1 283 ? -19.566 -2.885 21.087 1.00 94.44 283 ILE A CA 1
ATOM 2342 C C . ILE A 1 283 ? -19.222 -2.526 19.635 1.00 94.44 283 ILE A C 1
ATOM 2344 O O . ILE A 1 283 ? -20.015 -1.856 18.970 1.00 94.44 283 ILE A O 1
ATOM 2348 N N . PHE A 1 284 ? -18.094 -3.014 19.108 1.00 95.00 284 PHE A N 1
ATOM 2349 C CA . PHE A 1 284 ? -17.703 -2.803 17.712 1.00 95.00 284 PHE A CA 1
ATOM 2350 C C . PHE A 1 284 ? -18.797 -3.252 16.729 1.00 95.00 284 PHE A C 1
ATOM 2352 O O . PHE A 1 284 ? -19.147 -2.521 15.798 1.00 95.00 284 PHE A O 1
ATOM 2359 N N . LEU A 1 285 ? -19.366 -4.443 16.938 1.00 91.12 285 LEU A N 1
ATOM 2360 C CA . LEU A 1 285 ? -20.414 -4.997 16.078 1.00 91.12 285 LEU A CA 1
ATOM 2361 C C . LEU A 1 285 ? -21.705 -4.170 16.133 1.00 91.12 285 LEU A C 1
ATOM 2363 O O . LEU A 1 285 ? -22.293 -3.887 15.089 1.00 91.12 285 LEU A O 1
ATOM 2367 N N . LYS A 1 286 ? -22.122 -3.735 17.330 1.00 92.06 286 LYS A N 1
ATOM 2368 C CA . LYS A 1 286 ? -23.285 -2.845 17.503 1.00 92.06 286 LYS A CA 1
ATOM 2369 C C . LYS A 1 286 ? -23.064 -1.505 16.805 1.00 92.06 286 LYS A C 1
ATOM 2371 O O . LYS A 1 286 ? -23.937 -1.038 16.077 1.00 92.06 286 LYS A O 1
ATOM 2376 N N . ASN A 1 287 ? -21.878 -0.921 16.961 1.00 95.06 287 ASN A N 1
ATOM 2377 C CA . ASN A 1 287 ? -21.549 0.381 16.383 1.00 95.06 287 ASN A CA 1
ATOM 2378 C C . ASN A 1 287 ? -21.379 0.329 14.856 1.00 95.06 287 ASN A C 1
ATOM 2380 O O . ASN A 1 287 ? -21.645 1.319 14.183 1.00 95.06 287 ASN A O 1
ATOM 2384 N N . SER A 1 288 ? -21.003 -0.824 14.295 1.00 93.44 288 SER A N 1
ATOM 2385 C CA . SER A 1 288 ? -20.845 -1.032 12.846 1.00 93.44 288 SER A CA 1
ATOM 2386 C C . SER A 1 288 ? -22.107 -1.548 12.140 1.00 93.44 288 SER A C 1
ATOM 2388 O O . SER A 1 288 ? -22.064 -1.859 10.950 1.00 93.44 288 SER A O 1
ATOM 2390 N N . GLN A 1 289 ? -23.257 -1.618 12.825 1.00 89.50 289 GLN A N 1
ATOM 2391 C CA . GLN A 1 289 ? -24.497 -2.184 12.269 1.00 89.50 289 GLN A CA 1
ATOM 2392 C C . GLN A 1 289 ? -24.968 -1.515 10.964 1.00 89.50 289 GLN A C 1
ATOM 2394 O O . GLN A 1 289 ? -25.543 -2.188 10.107 1.00 89.50 289 GLN A O 1
ATOM 2399 N N . ASN A 1 290 ? -24.676 -0.219 10.800 1.00 90.94 290 ASN A N 1
ATOM 2400 C CA . ASN A 1 290 ? -25.055 0.586 9.635 1.00 90.94 290 ASN A CA 1
ATOM 2401 C C . ASN A 1 290 ? -24.041 0.513 8.482 1.00 90.94 290 ASN A C 1
ATOM 2403 O O . ASN A 1 290 ? -24.282 1.079 7.416 1.00 90.94 290 ASN A O 1
ATOM 2407 N N . THR A 1 291 ? -22.919 -0.180 8.675 1.00 93.75 291 THR A N 1
ATOM 2408 C CA . THR A 1 291 ? -21.901 -0.377 7.647 1.00 93.75 291 THR A CA 1
ATOM 2409 C C . THR A 1 291 ? -22.091 -1.730 6.971 1.00 93.75 291 THR A C 1
ATOM 2411 O O . THR A 1 291 ? -22.077 -2.789 7.603 1.00 93.75 291 THR A O 1
ATOM 2414 N N . TYR A 1 292 ? -22.215 -1.719 5.647 1.00 93.94 292 TYR A N 1
ATOM 2415 C CA . TYR A 1 292 ? -22.131 -2.927 4.837 1.00 93.94 292 TYR A CA 1
ATOM 2416 C C . TYR A 1 292 ? -20.663 -3.317 4.626 1.00 93.94 292 TYR A C 1
ATOM 2418 O O . TYR A 1 292 ? -19.910 -2.568 4.008 1.00 93.94 292 TYR A O 1
ATOM 2426 N N . ILE A 1 293 ? -20.258 -4.503 5.083 1.00 94.31 293 ILE A N 1
ATOM 2427 C CA . ILE A 1 293 ? -18.893 -5.026 4.918 1.00 94.31 293 ILE A CA 1
ATOM 2428 C C . ILE A 1 293 ? -18.957 -6.285 4.054 1.00 94.31 293 ILE A C 1
ATOM 2430 O O . ILE A 1 293 ? -19.462 -7.310 4.502 1.00 94.31 293 ILE A O 1
ATOM 2434 N N . LYS A 1 294 ? -18.428 -6.229 2.824 1.00 93.06 294 LYS A N 1
ATOM 2435 C CA . LYS A 1 294 ? -18.449 -7.381 1.900 1.00 93.06 294 LYS A CA 1
ATOM 2436 C C . LYS A 1 294 ? -17.549 -8.525 2.372 1.00 93.06 294 LYS A C 1
ATOM 2438 O O . LYS A 1 294 ? -17.919 -9.687 2.246 1.00 93.06 294 LYS A O 1
ATOM 2443 N N . LYS A 1 295 ? -16.356 -8.207 2.877 1.00 93.56 295 LYS A N 1
ATOM 2444 C CA . LYS A 1 295 ? -15.417 -9.185 3.432 1.00 93.56 295 LYS A CA 1
ATOM 2445 C C . LYS A 1 295 ? -14.824 -8.650 4.730 1.00 93.56 295 LYS A C 1
ATOM 2447 O O . LYS A 1 295 ? -14.121 -7.644 4.717 1.00 93.56 295 LYS A O 1
ATOM 2452 N N . LEU A 1 296 ? -15.107 -9.339 5.831 1.00 92.38 296 LEU A N 1
ATOM 2453 C CA . LEU A 1 296 ? -14.558 -9.056 7.153 1.00 92.38 296 LEU A CA 1
ATOM 2454 C C . LEU A 1 296 ? -13.502 -10.112 7.496 1.00 92.38 296 LEU A C 1
ATOM 2456 O O . LEU A 1 296 ? -13.799 -11.305 7.463 1.00 92.38 296 LEU A O 1
ATOM 2460 N N . LEU A 1 297 ? -12.287 -9.678 7.822 1.00 91.44 297 LEU A N 1
ATOM 2461 C CA . LEU A 1 297 ? -11.235 -10.512 8.393 1.00 91.44 297 LEU A CA 1
ATOM 2462 C C . LEU A 1 297 ? -10.931 -10.023 9.808 1.00 91.44 297 LEU A C 1
ATOM 2464 O O . LEU A 1 297 ? -10.559 -8.869 10.002 1.00 91.44 297 LEU A O 1
ATOM 2468 N N . ILE A 1 298 ? -11.062 -10.915 10.782 1.00 88.44 298 ILE A N 1
ATOM 2469 C CA . ILE A 1 298 ? -10.657 -10.675 12.164 1.00 88.44 298 ILE A CA 1
ATOM 2470 C C . ILE A 1 298 ? -9.542 -11.664 12.482 1.00 88.44 298 ILE A C 1
ATOM 2472 O O . ILE A 1 298 ? -9.768 -12.872 12.478 1.00 88.44 298 ILE A O 1
ATOM 2476 N N . ASN A 1 299 ? -8.348 -11.146 12.747 1.00 84.00 299 ASN A N 1
ATOM 2477 C CA . ASN A 1 299 ? -7.221 -11.920 13.244 1.00 84.00 299 ASN A CA 1
ATOM 2478 C C . ASN A 1 299 ? -7.007 -11.570 14.714 1.00 84.00 299 ASN A C 1
ATOM 2480 O O . ASN A 1 299 ? -6.928 -10.395 15.074 1.00 84.00 299 ASN A O 1
ATOM 2484 N N . TYR A 1 300 ? -6.874 -12.591 15.550 1.00 76.81 300 TYR A N 1
ATOM 2485 C CA . TYR A 1 300 ? -6.467 -12.412 16.935 1.00 76.81 300 TYR A CA 1
ATOM 2486 C C . TYR A 1 300 ? -4.957 -12.648 17.052 1.00 76.81 300 TYR A C 1
ATOM 2488 O O . TYR A 1 300 ? -4.409 -13.532 16.392 1.00 76.81 300 TYR A O 1
ATOM 2496 N N . THR A 1 301 ? -4.277 -11.862 17.883 1.00 67.62 301 THR A N 1
ATOM 2497 C CA . THR A 1 301 ? -2.857 -12.064 18.213 1.00 67.62 301 THR A CA 1
ATOM 2498 C C . THR A 1 301 ? -2.730 -12.531 19.657 1.00 67.62 301 THR A C 1
ATOM 2500 O O . THR A 1 301 ? -3.339 -11.943 20.547 1.00 67.62 301 THR A O 1
ATOM 2503 N N . SER A 1 302 ? -1.945 -13.581 19.899 1.00 59.38 302 SER A N 1
ATOM 2504 C CA . SER A 1 302 ? -1.763 -14.184 21.228 1.00 59.38 302 SER A CA 1
ATOM 2505 C C . SER A 1 302 ? -0.548 -13.657 22.001 1.00 59.38 302 SER A C 1
ATOM 2507 O O . SER A 1 302 ? -0.210 -14.211 23.045 1.00 59.38 302 SER A O 1
ATOM 2509 N N . GLU A 1 303 ? 0.151 -12.635 21.499 1.00 52.47 303 GLU A N 1
ATOM 2510 C CA . GLU A 1 303 ? 1.288 -12.051 22.218 1.00 52.47 303 GLU A CA 1
ATOM 2511 C C . GLU A 1 303 ? 0.801 -11.350 23.499 1.00 52.47 303 GLU A C 1
ATOM 2513 O O . GLU A 1 303 ? 0.066 -10.368 23.435 1.00 52.47 303 GLU A O 1
ATOM 2518 N N . GLY A 1 304 ? 1.209 -11.878 24.662 1.00 52.62 304 GLY A N 1
ATOM 2519 C CA . GLY A 1 304 ? 0.979 -11.267 25.979 1.00 52.62 304 GLY A CA 1
ATOM 2520 C C . GLY A 1 304 ? -0.309 -11.665 26.714 1.00 52.62 304 GLY A C 1
ATOM 2521 O O . GLY A 1 304 ? -0.838 -10.845 27.455 1.00 52.62 304 GLY A O 1
ATOM 2522 N N . GLN A 1 305 ? -0.842 -12.875 26.514 1.00 53.78 305 GLN A N 1
ATOM 2523 C CA . GLN A 1 305 ? -2.116 -13.276 27.132 1.00 53.78 305 GLN A CA 1
ATOM 2524 C C . GLN A 1 305 ? -2.029 -13.683 28.615 1.00 53.78 305 GLN A C 1
ATOM 2526 O O . GLN A 1 305 ? -1.239 -14.556 28.979 1.00 53.78 305 GLN A O 1
ATOM 2531 N N . ASP A 1 306 ? -2.967 -13.141 29.400 1.00 52.50 306 ASP A N 1
ATOM 2532 C CA . ASP A 1 306 ? -3.574 -13.776 30.578 1.00 52.50 306 ASP A CA 1
ATOM 2533 C C . ASP A 1 306 ? -4.613 -14.839 30.137 1.00 52.50 306 ASP A C 1
ATOM 2535 O O . ASP A 1 306 ? -5.125 -14.799 29.013 1.00 52.50 306 ASP A O 1
ATOM 2539 N N . GLU A 1 307 ? -4.946 -15.806 31.004 1.00 53.84 307 GLU A N 1
ATOM 2540 C CA . GLU A 1 307 ? -5.796 -16.976 30.684 1.00 53.84 307 GLU A CA 1
ATOM 2541 C C . GLU A 1 307 ? -7.211 -16.641 30.157 1.00 53.84 307 GLU A C 1
ATOM 2543 O O . GLU A 1 307 ? -7.792 -17.451 29.434 1.00 53.84 307 GLU A O 1
ATOM 2548 N N . GLU A 1 308 ? -7.728 -15.437 30.426 1.00 54.72 308 GLU A N 1
ATOM 2549 C CA . GLU A 1 308 ? -9.068 -14.954 30.038 1.00 54.72 308 GLU A CA 1
ATOM 2550 C C . GLU A 1 308 ? -9.321 -14.912 28.514 1.00 54.72 308 GLU A C 1
ATOM 2552 O O . GLU A 1 308 ? -10.463 -14.976 28.066 1.00 54.72 308 GLU A O 1
ATOM 2557 N N . CYS A 1 309 ? -8.270 -14.831 27.688 1.00 54.38 309 CYS A N 1
ATOM 2558 C CA . CYS A 1 309 ? -8.406 -14.696 26.229 1.00 54.38 309 CYS A CA 1
ATOM 2559 C C . CYS A 1 309 ? -8.587 -16.026 25.466 1.00 54.38 309 CYS A C 1
ATOM 2561 O O . CYS A 1 309 ? -8.780 -16.007 24.246 1.00 54.38 309 CYS A O 1
ATOM 2563 N N . ARG A 1 310 ? -8.497 -17.194 26.127 1.00 54.25 310 ARG A N 1
ATOM 2564 C CA . ARG A 1 310 ? -8.620 -18.498 25.434 1.00 54.25 310 ARG A CA 1
ATOM 2565 C C . ARG A 1 310 ? -10.052 -18.816 25.006 1.00 54.25 310 ARG A C 1
ATOM 2567 O O . ARG A 1 310 ? -10.237 -19.407 23.946 1.00 54.25 310 ARG A O 1
ATOM 2574 N N . ASP A 1 311 ? -11.045 -18.342 25.753 1.00 59.19 311 ASP A N 1
ATOM 2575 C CA . ASP A 1 311 ? -12.465 -18.582 25.455 1.00 59.19 311 ASP A CA 1
ATOM 2576 C C . ASP A 1 311 ? -13.017 -17.633 24.373 1.00 59.19 311 ASP A C 1
ATOM 2578 O O . ASP A 1 311 ? -14.134 -17.783 23.879 1.00 59.19 311 ASP A O 1
ATOM 2582 N N . THR A 1 312 ? -12.224 -16.648 23.944 1.00 61.00 312 THR A N 1
ATOM 2583 C CA . THR A 1 312 ? -12.680 -15.560 23.075 1.00 61.00 312 THR A CA 1
ATOM 2584 C C . THR A 1 312 ? -13.006 -16.012 21.644 1.00 61.00 312 THR A C 1
ATOM 2586 O O . THR A 1 312 ? -13.891 -15.435 21.014 1.00 61.00 312 THR A O 1
ATOM 2589 N N . HIS A 1 313 ? -12.350 -17.051 21.109 1.00 64.75 313 HIS A N 1
ATOM 2590 C CA . HIS A 1 313 ? -12.569 -17.493 19.722 1.00 64.75 313 HIS A CA 1
ATOM 2591 C C . HIS A 1 313 ? -13.974 -18.067 19.494 1.00 64.75 313 HIS A C 1
ATOM 2593 O O . HIS A 1 313 ? -14.687 -17.628 18.586 1.00 64.75 313 HIS A O 1
ATOM 2599 N N . ASP A 1 314 ? -14.387 -19.013 20.340 1.00 66.88 314 ASP A N 1
ATOM 2600 C CA . ASP A 1 314 ? -15.692 -19.670 20.230 1.00 66.88 314 ASP A CA 1
ATOM 2601 C C . ASP A 1 314 ? -16.832 -18.685 20.497 1.00 66.88 314 ASP A C 1
ATOM 2603 O O . ASP A 1 314 ? -17.855 -18.699 19.803 1.00 66.88 314 ASP A O 1
ATOM 2607 N N . ILE A 1 315 ? -16.623 -17.755 21.434 1.00 67.06 315 ILE A N 1
ATOM 2608 C CA . ILE A 1 315 ? -17.588 -16.702 21.741 1.00 67.06 315 ILE A CA 1
ATOM 2609 C C . ILE A 1 315 ? -17.724 -15.730 20.555 1.00 67.06 315 ILE A C 1
ATOM 2611 O O . ILE A 1 315 ? -18.850 -15.481 20.110 1.00 67.06 315 ILE A O 1
ATOM 2615 N N . ILE A 1 316 ? -16.617 -15.246 19.973 1.00 68.06 316 ILE A N 1
ATOM 2616 C CA . ILE A 1 316 ? -16.642 -14.382 18.776 1.00 68.06 316 ILE A CA 1
ATOM 2617 C C . ILE A 1 316 ? -17.367 -15.080 17.620 1.00 68.06 316 ILE A C 1
ATOM 2619 O O . ILE A 1 316 ? -18.255 -14.489 17.000 1.00 68.06 316 ILE A O 1
ATOM 2623 N N . LEU A 1 317 ? -17.031 -16.345 17.342 1.00 69.31 317 LEU A N 1
ATOM 2624 C CA . LEU A 1 317 ? -17.682 -17.124 16.287 1.00 69.31 317 LEU A CA 1
ATOM 2625 C C . LEU A 1 317 ? -19.186 -17.281 16.531 1.00 69.31 317 LEU A C 1
ATOM 2627 O O . LEU A 1 317 ? -19.971 -17.150 15.588 1.00 69.31 317 LEU A O 1
ATOM 2631 N N . SER A 1 318 ? -19.600 -17.551 17.773 1.00 68.94 318 SER A N 1
ATOM 2632 C CA . SER A 1 318 ? -21.016 -17.697 18.127 1.00 68.94 318 SER A CA 1
ATOM 2633 C C . SER A 1 318 ? -21.809 -16.410 17.870 1.00 68.94 318 SER A C 1
ATOM 2635 O O . SER A 1 318 ? -22.904 -16.457 17.305 1.00 68.94 318 SER A O 1
ATOM 2637 N N . TYR A 1 319 ? -21.227 -15.251 18.188 1.00 65.94 319 TYR A N 1
ATOM 2638 C CA . TYR A 1 319 ? -21.892 -13.962 18.033 1.00 65.94 319 TYR A CA 1
ATOM 2639 C C . TYR A 1 319 ? -21.931 -13.507 16.572 1.00 65.94 319 TYR A C 1
ATOM 2641 O O . TYR A 1 319 ? -22.968 -13.035 16.106 1.00 65.94 319 TYR A O 1
ATOM 2649 N N . ILE A 1 320 ? -20.850 -13.720 15.809 1.00 68.62 320 ILE A N 1
ATOM 2650 C CA . ILE A 1 320 ? -20.849 -13.475 14.358 1.00 68.62 320 ILE A CA 1
ATOM 2651 C C . ILE A 1 320 ? -21.967 -14.293 13.701 1.00 68.62 320 ILE A C 1
ATOM 2653 O O . ILE A 1 320 ? -22.766 -13.736 12.950 1.00 68.62 320 ILE A O 1
ATOM 2657 N N . LYS A 1 321 ? -22.091 -15.585 14.038 1.00 71.25 321 LYS A N 1
ATOM 2658 C CA . LYS A 1 321 ? -23.186 -16.435 13.543 1.00 71.25 321 LYS A CA 1
ATOM 2659 C C . LYS A 1 321 ? -24.562 -15.883 13.924 1.00 71.25 321 LYS A C 1
ATOM 2661 O O . LYS A 1 321 ? -25.443 -15.845 13.070 1.00 71.25 321 LYS A O 1
ATOM 2666 N N . LYS A 1 322 ? -24.742 -15.414 15.165 1.00 67.56 322 LYS A N 1
ATOM 2667 C CA . LYS A 1 322 ? -26.001 -14.808 15.628 1.00 67.56 322 LYS A CA 1
ATOM 2668 C C . LYS A 1 322 ? -26.369 -13.553 14.828 1.00 67.56 322 LYS A C 1
ATOM 2670 O O . LYS A 1 322 ? -27.502 -13.450 14.370 1.00 67.56 322 LYS A O 1
ATOM 2675 N N . ILE A 1 323 ? -25.424 -12.637 14.607 1.00 64.94 323 ILE A N 1
ATOM 2676 C CA . ILE A 1 323 ? -25.666 -11.416 13.820 1.00 64.94 323 ILE A CA 1
ATOM 2677 C C . ILE A 1 323 ? -25.999 -11.749 12.367 1.00 64.94 323 ILE A C 1
ATOM 2679 O O . ILE A 1 323 ? -26.923 -11.160 11.811 1.00 64.94 323 ILE A O 1
ATOM 2683 N N . TYR A 1 324 ? -25.262 -12.669 11.738 1.00 62.53 324 TYR A N 1
ATOM 2684 C CA . TYR A 1 324 ? -25.556 -13.077 10.361 1.00 62.53 324 TYR A CA 1
ATOM 2685 C C . TYR A 1 324 ? -26.947 -13.702 10.251 1.00 62.53 324 TYR A C 1
ATOM 2687 O O . TYR A 1 324 ? -27.701 -13.331 9.358 1.00 62.53 324 TYR A O 1
ATOM 2695 N N . TYR A 1 325 ? -27.325 -14.555 11.205 1.00 61.41 325 TYR A N 1
ATOM 2696 C CA . TYR A 1 325 ? -28.662 -15.141 11.263 1.00 61.41 325 TYR A CA 1
ATOM 2697 C C . TYR A 1 325 ? -29.764 -14.084 11.457 1.00 61.41 325 TYR A C 1
ATOM 2699 O O . TYR A 1 325 ? -30.799 -14.133 10.797 1.00 61.41 325 TYR A O 1
ATOM 2707 N N . GLU A 1 326 ? -29.553 -13.085 12.321 1.00 59.59 326 GLU A N 1
ATOM 2708 C CA . GLU A 1 326 ? -30.499 -11.974 12.496 1.00 59.59 326 GLU A CA 1
ATOM 2709 C C . GLU A 1 326 ? -30.572 -11.060 11.260 1.00 59.59 326 GLU A C 1
ATOM 2711 O O . GLU A 1 326 ? -31.654 -10.579 10.920 1.00 59.59 326 GLU A O 1
ATOM 2716 N N . LYS A 1 327 ? -29.459 -10.858 10.540 1.00 58.28 327 LYS A N 1
ATOM 2717 C CA . LYS A 1 327 ? -29.437 -10.118 9.268 1.00 58.28 327 LYS A CA 1
ATOM 2718 C C . LYS A 1 327 ? -30.132 -10.878 8.137 1.00 58.28 327 LYS A C 1
ATOM 2720 O O . LYS A 1 327 ? -30.903 -10.250 7.422 1.00 58.28 327 LYS A O 1
ATOM 2725 N N . GLU A 1 328 ? -29.942 -12.193 8.010 1.00 55.75 328 GLU A N 1
ATOM 2726 C CA . GLU A 1 328 ? -30.696 -13.030 7.058 1.00 55.75 328 GLU A CA 1
ATOM 2727 C C . GLU A 1 328 ? -32.195 -13.033 7.379 1.00 55.75 328 GLU A C 1
ATOM 2729 O O . GLU A 1 328 ? -33.026 -12.928 6.482 1.00 55.75 328 GLU A O 1
ATOM 2734 N N . LYS A 1 329 ? -32.562 -13.065 8.665 1.00 44.84 329 LYS A N 1
ATOM 2735 C CA . LYS A 1 329 ? -33.966 -13.020 9.096 1.00 44.84 329 LYS A CA 1
ATOM 2736 C C . LYS A 1 329 ? -34.635 -11.663 8.834 1.00 44.84 329 LYS A C 1
ATOM 2738 O O . LYS A 1 329 ? -35.839 -11.622 8.593 1.00 44.84 329 LYS A O 1
ATOM 2743 N N . ASN A 1 330 ? -33.866 -10.571 8.864 1.00 41.25 330 ASN A N 1
ATOM 2744 C CA . ASN A 1 330 ? -34.339 -9.211 8.582 1.00 41.25 330 ASN A CA 1
ATOM 2745 C C . ASN A 1 330 ? -34.184 -8.795 7.103 1.00 41.25 330 ASN A C 1
ATOM 2747 O O . ASN A 1 330 ? -34.746 -7.776 6.703 1.00 41.25 330 ASN A O 1
ATOM 2751 N N . GLN A 1 331 ? -33.474 -9.574 6.278 1.00 34.25 331 GLN A N 1
ATOM 2752 C CA . GLN A 1 331 ? -33.405 -9.422 4.821 1.00 34.25 331 GLN A CA 1
ATOM 2753 C C . GLN A 1 331 ? -34.352 -10.409 4.132 1.00 34.25 331 GLN A C 1
ATOM 2755 O O . GLN A 1 331 ? -33.950 -11.406 3.538 1.00 34.25 331 GLN A O 1
ATOM 2760 N N . ILE A 1 332 ? -35.644 -10.086 4.152 1.00 29.48 332 ILE A N 1
ATOM 2761 C CA . ILE A 1 332 ? -36.533 -10.548 3.087 1.00 29.48 332 ILE A CA 1
ATOM 2762 C C . ILE A 1 332 ? -36.147 -9.741 1.829 1.00 29.48 332 ILE A C 1
ATOM 2764 O O . ILE A 1 332 ? -36.297 -8.521 1.823 1.00 29.48 332 ILE A O 1
ATOM 2768 N N . PHE A 1 333 ? -35.664 -10.453 0.798 1.00 25.83 333 PHE A N 1
ATOM 2769 C CA . PHE A 1 333 ? -35.191 -10.017 -0.539 1.00 25.83 333 PHE A CA 1
ATOM 2770 C C . PHE A 1 333 ? -33.746 -9.468 -0.586 1.00 25.83 333 PHE A C 1
ATOM 2772 O O . PHE A 1 333 ? -33.445 -8.462 0.037 1.00 25.83 333 PHE A O 1
ATOM 2779 N N . GLY A 1 334 ? -32.779 -10.001 -1.341 1.00 25.14 334 GLY A N 1
ATOM 2780 C CA . GLY A 1 334 ? -32.686 -11.134 -2.263 1.00 25.14 334 GLY A CA 1
ATOM 2781 C C . GLY A 1 334 ? -31.219 -11.265 -2.730 1.00 25.14 334 GLY A C 1
ATOM 2782 O O . GLY A 1 334 ? -30.494 -10.272 -2.788 1.00 25.14 334 GLY A O 1
ATOM 2783 N N . TYR A 1 335 ? -30.784 -12.496 -3.001 1.00 24.59 335 TYR A N 1
ATOM 2784 C CA . TYR A 1 335 ? -29.416 -12.879 -3.379 1.00 24.59 335 TYR A CA 1
ATOM 2785 C C . TYR A 1 335 ? -29.080 -12.555 -4.844 1.00 24.59 335 TYR A C 1
ATOM 2787 O O . TYR A 1 335 ? -29.948 -12.725 -5.698 1.00 24.59 335 TYR A O 1
ATOM 2795 N N . TYR A 1 336 ? -27.807 -12.226 -5.112 1.00 30.52 336 TYR A N 1
ATOM 2796 C CA . TYR A 1 336 ? -26.990 -12.794 -6.203 1.00 30.52 336 TYR A CA 1
ATOM 2797 C C . TYR A 1 336 ? -25.517 -12.848 -5.792 1.00 30.52 336 TYR A C 1
ATOM 2799 O O . TYR A 1 336 ? -25.011 -11.822 -5.278 1.00 30.52 336 TYR A O 1
#